Protein AF-A0A7K4MR81-F1 (afdb_monomer_lite)

InterPro domains:
  IPR007346 Endonuclease I [PF04231] (39-240)
  IPR007346 Endonuclease I [PTHR33607] (32-242)
  IPR044925 His-Me finger superfamily [SSF54060] (29-242)

Structure (mmCIF, N/CA/C/O backbone):
data_AF-A0A7K4MR81-F1
#
_entry.id   AF-A0A7K4MR81-F1
#
loop_
_atom_site.group_PDB
_atom_site.id
_atom_site.type_symbol
_atom_site.label_atom_id
_atom_site.label_alt_id
_atom_site.label_comp_id
_atom_site.label_asym_id
_atom_site.label_entity_id
_atom_site.label_seq_id
_atom_site.pdbx_PDB_ins_code
_atom_site.Cartn_x
_atom_site.Cartn_y
_atom_site.Cartn_z
_atom_site.occupancy
_atom_site.B_iso_or_equiv
_atom_site.auth_seq_id
_atom_site.auth_comp_id
_atom_site.auth_asym_id
_atom_site.auth_atom_id
_atom_site.pdbx_PDB_model_num
ATOM 1 N N . MET A 1 1 ? -54.886 -40.109 -36.101 1.00 43.38 1 MET A N 1
ATOM 2 C CA . MET A 1 1 ? -53.872 -40.197 -35.032 1.00 43.38 1 MET A CA 1
ATOM 3 C C . MET A 1 1 ? -53.069 -38.918 -35.117 1.00 43.38 1 MET A C 1
ATOM 5 O O . MET A 1 1 ? -52.116 -38.885 -35.876 1.00 43.38 1 MET A O 1
ATOM 9 N N . ASP A 1 2 ? -53.498 -37.874 -34.416 1.00 40.62 2 ASP A N 1
ATOM 10 C CA . ASP A 1 2 ? -52.729 -36.633 -34.309 1.00 40.62 2 ASP A CA 1
ATOM 11 C C . ASP A 1 2 ? -52.313 -36.478 -32.851 1.00 40.62 2 ASP A C 1
ATOM 13 O O . ASP A 1 2 ? -53.154 -36.398 -31.955 1.00 40.62 2 ASP A O 1
ATOM 17 N N . ALA A 1 3 ? -51.006 -36.541 -32.613 1.00 44.16 3 ALA A N 1
ATOM 18 C CA . ALA A 1 3 ? -50.416 -36.371 -31.297 1.00 44.16 3 ALA A CA 1
ATOM 19 C C . ALA A 1 3 ? -50.233 -34.872 -31.024 1.00 44.16 3 ALA A C 1
ATOM 21 O O . ALA A 1 3 ? -49.461 -34.190 -31.697 1.00 44.16 3 ALA A O 1
ATOM 22 N N . MET A 1 4 ? -50.958 -34.360 -30.031 1.00 43.31 4 MET A N 1
ATOM 23 C CA . MET A 1 4 ? -50.852 -32.981 -29.566 1.00 43.31 4 MET A CA 1
ATOM 24 C C . MET A 1 4 ? -49.617 -32.848 -28.660 1.00 43.31 4 MET A C 1
ATOM 26 O O . MET A 1 4 ? -49.590 -33.392 -27.558 1.00 43.31 4 MET A O 1
ATOM 30 N N . TYR A 1 5 ? -48.581 -32.144 -29.121 1.00 46.97 5 TYR A N 1
ATOM 31 C CA . TYR A 1 5 ? -47.389 -31.849 -28.321 1.00 46.97 5 TYR A CA 1
ATOM 32 C C . TYR A 1 5 ? -47.620 -30.606 -27.453 1.00 46.97 5 TYR A C 1
ATOM 34 O O . TYR A 1 5 ? -47.744 -29.494 -27.964 1.00 46.97 5 TYR A O 1
ATOM 42 N N . ILE A 1 6 ? -47.636 -30.791 -26.133 1.00 52.62 6 ILE A N 1
ATOM 43 C CA . ILE A 1 6 ? -47.628 -29.702 -25.150 1.00 52.62 6 ILE A CA 1
ATOM 44 C C . ILE A 1 6 ? -46.173 -29.272 -24.933 1.00 52.62 6 ILE A C 1
ATOM 46 O O . ILE A 1 6 ? -45.337 -30.072 -24.517 1.00 52.62 6 ILE A O 1
ATOM 50 N N . ARG A 1 7 ? -45.860 -28.006 -25.231 1.00 47.25 7 ARG A N 1
ATOM 51 C CA . ARG A 1 7 ? -44.563 -27.390 -24.921 1.00 47.25 7 ARG A CA 1
ATOM 52 C C . ARG A 1 7 ? -44.653 -26.696 -23.565 1.00 47.25 7 ARG A C 1
ATOM 54 O O . ARG A 1 7 ? -45.408 -25.739 -23.420 1.00 47.25 7 ARG A O 1
ATOM 61 N N . TYR A 1 8 ? -43.873 -27.159 -22.594 1.00 45.41 8 TYR A N 1
ATOM 62 C CA . TYR A 1 8 ? -43.676 -26.457 -21.329 1.00 45.41 8 TYR A CA 1
ATOM 63 C C . TYR A 1 8 ? -42.577 -25.407 -21.509 1.00 45.41 8 TYR A C 1
ATOM 65 O O . TYR A 1 8 ? -41.448 -25.742 -21.862 1.00 45.41 8 TYR A O 1
ATOM 73 N N . ILE A 1 9 ? -42.914 -24.138 -21.284 1.00 52.50 9 ILE A N 1
ATOM 74 C CA . ILE A 1 9 ? -41.937 -23.054 -21.166 1.00 52.50 9 ILE A CA 1
ATOM 75 C C . ILE A 1 9 ? -41.548 -22.985 -19.690 1.00 52.50 9 ILE A C 1
ATOM 77 O O . ILE A 1 9 ? -42.371 -22.637 -18.847 1.00 52.50 9 ILE A O 1
ATOM 81 N N . ILE A 1 10 ? -40.307 -23.357 -19.379 1.00 56.16 10 ILE A N 1
ATOM 82 C CA . ILE A 1 10 ? -39.724 -23.164 -18.050 1.00 56.16 10 ILE A CA 1
ATOM 83 C C . ILE A 1 10 ? -39.146 -21.749 -18.023 1.00 56.16 10 ILE A C 1
ATOM 85 O O . ILE A 1 10 ? -38.156 -21.469 -18.695 1.00 56.16 10 ILE A O 1
ATOM 89 N N . VAL A 1 11 ? -39.788 -20.852 -17.276 1.00 47.38 11 VAL A N 1
ATOM 90 C CA . VAL A 1 11 ? -39.264 -19.511 -17.001 1.00 47.38 11 VAL A CA 1
ATOM 91 C C . VAL A 1 11 ? -38.398 -19.604 -15.749 1.00 47.38 11 VAL A C 1
ATOM 93 O O . VAL A 1 11 ? -38.914 -19.805 -14.652 1.00 47.38 11 VAL A O 1
ATOM 96 N N . PHE A 1 12 ? -37.081 -19.472 -15.907 1.00 46.47 12 PHE A N 1
ATOM 97 C CA . PHE A 1 12 ? -36.177 -19.257 -14.781 1.00 46.47 12 PHE A CA 1
ATOM 98 C C . PHE A 1 12 ? -36.311 -17.800 -14.326 1.00 46.47 12 PHE A C 1
ATOM 100 O O . PHE A 1 12 ? -35.822 -16.888 -14.986 1.00 46.47 12 PHE A O 1
ATOM 107 N N . LEU A 1 13 ? -36.998 -17.581 -13.205 1.00 46.66 13 LEU A N 1
ATOM 108 C CA . LEU A 1 13 ? -36.919 -16.327 -12.462 1.00 46.66 13 LEU A CA 1
ATOM 109 C C . LEU A 1 13 ? -35.595 -16.325 -11.695 1.00 46.66 13 LEU A C 1
ATOM 111 O O . LEU A 1 13 ? -35.487 -16.907 -10.619 1.00 46.66 13 LEU A O 1
ATOM 115 N N . THR A 1 14 ? -34.572 -15.690 -12.259 1.00 53.56 14 THR A N 1
ATOM 116 C CA . THR A 1 14 ? -33.369 -15.332 -11.508 1.00 53.56 14 THR A CA 1
ATOM 117 C C . THR A 1 14 ? -33.704 -14.114 -10.656 1.00 53.56 14 THR A C 1
ATOM 119 O O . THR A 1 14 ? -33.721 -12.988 -11.150 1.00 53.56 14 THR A O 1
ATOM 122 N N . SER A 1 15 ? -34.016 -14.325 -9.377 1.00 47.69 15 SER A N 1
ATOM 123 C CA . SER A 1 15 ? -33.993 -13.240 -8.400 1.00 47.69 15 SER A CA 1
ATOM 124 C C . SER A 1 15 ? -32.533 -12.854 -8.177 1.00 47.69 15 SER A C 1
ATOM 126 O O . SER A 1 15 ? -31.816 -13.524 -7.434 1.00 47.69 15 SER A O 1
ATOM 128 N N . SER A 1 16 ? -32.072 -11.800 -8.841 1.00 48.94 16 SER A N 1
ATOM 129 C CA . SER A 1 16 ? -30.863 -11.099 -8.429 1.00 48.94 16 SER A CA 1
ATOM 130 C C . SER A 1 16 ? -31.160 -10.451 -7.077 1.00 48.94 16 SER A C 1
ATOM 132 O O . SER A 1 16 ? -31.807 -9.405 -7.010 1.00 48.94 16 SER A O 1
ATOM 134 N N . LEU A 1 17 ? -30.758 -11.112 -5.990 1.00 45.25 17 LEU A N 1
ATOM 135 C CA . LEU A 1 17 ? -30.604 -10.448 -4.704 1.00 45.25 17 LEU A CA 1
ATOM 136 C C . LEU A 1 17 ? -29.505 -9.402 -4.904 1.00 45.25 17 LEU A C 1
ATOM 138 O O . LEU A 1 17 ? -28.331 -9.746 -4.993 1.00 45.25 17 LEU A O 1
ATOM 142 N N . LEU A 1 18 ? -29.903 -8.137 -5.032 1.00 44.56 18 LEU A N 1
ATOM 143 C CA . LEU A 1 18 ? -29.017 -7.015 -4.760 1.00 44.56 18 LEU A CA 1
ATOM 144 C C . LEU A 1 18 ? -28.672 -7.125 -3.274 1.00 44.56 18 LEU A C 1
ATOM 146 O O . LEU A 1 18 ? -29.450 -6.698 -2.421 1.00 44.56 18 LEU A O 1
ATOM 150 N N . LEU A 1 19 ? -27.561 -7.787 -2.956 1.00 47.78 19 LEU A N 1
ATOM 151 C CA . LEU A 1 19 ? -26.917 -7.605 -1.665 1.00 47.78 19 LEU A CA 1
ATOM 152 C C . LEU A 1 19 ? -26.468 -6.144 -1.657 1.00 47.78 19 LEU A C 1
ATOM 154 O O . LEU A 1 19 ? -25.481 -5.797 -2.297 1.00 47.78 19 LEU A O 1
ATOM 158 N N . GLY A 1 20 ? -27.265 -5.271 -1.040 1.00 53.16 20 GLY A N 1
ATOM 159 C CA . GLY A 1 20 ? -26.810 -3.919 -0.748 1.00 53.16 20 GLY A CA 1
ATOM 160 C C . GLY A 1 20 ? -25.551 -4.036 0.100 1.00 53.16 20 GLY A C 1
ATOM 161 O O . GLY A 1 20 ? -25.566 -4.753 1.102 1.00 53.16 20 GLY A O 1
ATOM 162 N N . ARG A 1 21 ? -24.465 -3.399 -0.343 1.00 64.19 21 ARG A N 1
ATOM 163 C CA . ARG A 1 21 ? -23.230 -3.255 0.431 1.00 64.19 21 ARG A CA 1
ATOM 164 C C . ARG A 1 21 ? -23.621 -2.645 1.786 1.00 64.19 21 ARG A C 1
ATOM 166 O O . ARG A 1 21 ? -24.384 -1.680 1.820 1.00 64.19 21 ARG A O 1
ATOM 173 N N . GLU A 1 22 ? -23.237 -3.285 2.887 1.00 76.94 22 GLU A N 1
ATOM 174 C CA . GLU A 1 22 ? -23.615 -2.830 4.228 1.00 76.94 22 GLU A CA 1
ATOM 175 C C . GLU A 1 22 ? -22.899 -1.511 4.526 1.00 76.94 22 GLU A C 1
ATOM 177 O O . GLU A 1 22 ? -21.675 -1.458 4.457 1.00 76.94 22 GLU A O 1
ATOM 182 N N . THR A 1 23 ? -23.656 -0.458 4.846 1.00 92.06 23 THR A N 1
ATOM 183 C CA . THR A 1 23 ? -23.074 0.812 5.292 1.00 92.06 23 THR A CA 1
ATOM 184 C C . THR A 1 23 ? -22.527 0.644 6.706 1.00 92.06 23 THR A C 1
ATOM 186 O O . THR A 1 23 ? -23.284 0.431 7.661 1.00 92.06 23 THR A O 1
ATOM 189 N N . ILE A 1 24 ? -21.212 0.743 6.848 1.00 96.44 24 ILE A N 1
ATOM 190 C CA . ILE A 1 24 ? -20.497 0.598 8.110 1.00 96.44 24 ILE A CA 1
ATOM 191 C C . ILE A 1 24 ? -20.745 1.842 8.963 1.00 96.44 24 ILE A C 1
ATOM 193 O O . ILE A 1 24 ? -20.553 2.971 8.526 1.00 96.44 24 ILE A O 1
ATOM 197 N N . GLY A 1 25 ? -21.172 1.641 10.214 1.00 96.00 25 GLY A N 1
ATOM 198 C CA . GLY A 1 25 ? -21.421 2.758 11.130 1.00 96.00 25 GLY A CA 1
ATOM 199 C C . GLY A 1 25 ? -22.596 3.649 10.709 1.00 96.00 25 GLY A C 1
ATOM 200 O O . GLY A 1 25 ? -22.586 4.840 11.003 1.00 96.00 25 GLY A O 1
ATOM 201 N N . ALA A 1 26 ? -23.607 3.096 10.026 1.00 95.06 26 ALA A N 1
ATOM 202 C CA . ALA A 1 26 ? -24.756 3.849 9.524 1.00 95.06 26 ALA A CA 1
ATOM 203 C C . ALA A 1 26 ? -25.362 4.808 10.572 1.00 95.06 26 ALA A C 1
ATOM 205 O O . ALA A 1 26 ? -25.831 4.389 11.633 1.00 95.06 26 ALA A O 1
ATOM 206 N N . GLY A 1 27 ? -25.394 6.101 10.239 1.00 94.81 27 GLY A N 1
ATOM 207 C CA . GLY A 1 27 ? -25.920 7.164 11.100 1.00 94.81 27 GLY A CA 1
ATOM 208 C C . GLY A 1 27 ? -24.910 7.779 12.075 1.00 94.81 27 GLY A C 1
ATOM 209 O O . GLY A 1 27 ? -25.286 8.723 12.768 1.00 94.81 27 GLY A O 1
ATOM 210 N N . LEU A 1 28 ? -23.669 7.287 12.115 1.00 97.25 28 LEU A N 1
ATOM 211 C CA . LEU A 1 28 ? -22.548 7.917 12.813 1.00 97.25 28 LEU A CA 1
ATOM 212 C C . LEU A 1 28 ? -21.811 8.872 11.872 1.00 97.25 28 LEU A C 1
ATOM 214 O O . LEU A 1 28 ? -21.736 8.633 10.668 1.00 97.25 28 LEU A O 1
ATOM 218 N N . TYR A 1 29 ? -21.236 9.933 12.433 1.00 95.12 29 TYR A N 1
ATOM 219 C CA . TYR A 1 29 ? -20.480 10.940 11.688 1.00 95.12 29 TYR A CA 1
ATOM 220 C C . TYR A 1 29 ? -19.281 11.418 12.508 1.00 95.12 29 TYR A C 1
ATOM 222 O O . TYR A 1 29 ? -19.269 11.267 13.731 1.00 95.12 29 TYR A O 1
ATOM 230 N N . GLU A 1 30 ? -18.293 12.008 11.830 1.00 94.25 30 GLU A N 1
ATOM 231 C CA . GLU A 1 30 ? -17.137 12.670 12.454 1.00 94.25 30 GLU A CA 1
ATOM 232 C C . GLU A 1 30 ? -16.485 11.792 13.547 1.00 94.25 30 GLU A C 1
ATOM 234 O O . GLU A 1 30 ? -16.180 10.619 13.307 1.00 94.25 30 GLU A O 1
ATOM 239 N N . ASP A 1 31 ? -16.300 12.327 14.755 1.00 96.19 31 ASP A N 1
ATOM 240 C CA . ASP A 1 31 ? -15.641 11.648 15.873 1.00 96.19 31 ASP A CA 1
ATOM 241 C C . ASP A 1 31 ? -16.352 10.357 16.307 1.00 96.19 31 ASP A C 1
ATOM 243 O O . ASP A 1 31 ? -15.695 9.404 16.740 1.00 96.19 31 ASP A O 1
ATOM 247 N N . GLU A 1 32 ? -17.684 10.291 16.186 1.00 97.94 32 GLU A N 1
ATOM 248 C CA . GLU A 1 32 ? -18.452 9.091 16.534 1.00 97.94 32 GLU A CA 1
ATOM 249 C C . GLU A 1 32 ? -18.155 7.954 15.553 1.00 97.94 32 GLU A C 1
ATOM 251 O O . GLU A 1 32 ? -17.928 6.814 15.969 1.00 97.94 32 GLU A O 1
ATOM 256 N N . LEU A 1 33 ? -18.093 8.273 14.256 1.00 98.12 33 LEU A N 1
ATOM 257 C CA . LEU A 1 33 ? -17.742 7.307 13.219 1.00 98.12 33 LEU A CA 1
ATOM 258 C C . LEU A 1 33 ? -16.282 6.865 13.362 1.00 98.12 33 LEU A C 1
ATOM 260 O O . LEU A 1 33 ? -16.011 5.667 13.373 1.00 98.12 33 LEU A O 1
ATOM 264 N N . ILE A 1 34 ? -15.344 7.797 13.554 1.00 97.94 34 ILE A N 1
ATOM 265 C CA . ILE A 1 34 ? -13.919 7.474 13.739 1.00 97.94 34 ILE A CA 1
ATOM 266 C C . ILE A 1 34 ? -13.721 6.567 14.960 1.00 97.94 34 ILE A C 1
ATOM 268 O O . ILE A 1 34 ? -12.998 5.569 14.887 1.00 97.94 34 ILE A O 1
ATOM 272 N N . SER A 1 35 ? -14.387 6.872 16.076 1.00 98.25 35 SER A N 1
ATOM 273 C CA . SER A 1 35 ? -14.325 6.052 17.292 1.00 98.25 35 SER A CA 1
ATOM 274 C C . SER A 1 35 ? -14.859 4.643 17.042 1.00 98.25 35 SER A C 1
ATOM 276 O O . SER A 1 35 ? -14.198 3.662 17.394 1.00 98.25 35 SER A O 1
ATOM 278 N N . TYR A 1 36 ? -16.006 4.532 16.365 1.00 98.50 36 TYR A N 1
ATOM 279 C CA . TYR A 1 36 ? -16.585 3.250 15.974 1.00 98.50 36 TYR A CA 1
ATOM 280 C C . TYR A 1 36 ? -15.646 2.448 15.063 1.00 98.50 36 TYR A C 1
ATOM 282 O O . TYR A 1 36 ? -15.429 1.254 15.295 1.00 98.50 36 TYR A O 1
ATOM 290 N N . LEU A 1 37 ? -15.043 3.091 14.058 1.00 98.62 37 LEU A N 1
ATOM 291 C CA . LEU A 1 37 ? -14.111 2.440 13.141 1.00 98.62 37 LEU A CA 1
ATOM 292 C C . LEU A 1 37 ? -12.877 1.915 13.883 1.00 98.62 37 LEU A C 1
ATOM 294 O O . LEU A 1 37 ? -12.485 0.767 13.686 1.00 98.62 37 LEU A O 1
ATOM 298 N N . ARG A 1 38 ? -12.300 2.697 14.799 1.00 98.50 38 ARG A N 1
ATOM 299 C CA . ARG A 1 38 ? -11.157 2.257 15.615 1.00 98.50 38 ARG A CA 1
ATOM 300 C C . ARG A 1 38 ? -11.509 1.075 16.505 1.00 98.50 38 ARG A C 1
ATOM 302 O O . ARG A 1 38 ? -10.768 0.095 16.538 1.00 98.50 38 ARG A O 1
ATOM 309 N N . GLU A 1 39 ? -12.632 1.138 17.210 1.00 98.06 39 GLU A N 1
ATOM 310 C CA . GLU A 1 39 ? -13.047 0.067 18.118 1.00 98.06 39 GLU A CA 1
ATOM 311 C C . GLU A 1 39 ? -13.228 -1.265 17.371 1.00 98.06 39 GLU A C 1
ATOM 313 O O . GLU A 1 39 ? -12.739 -2.313 17.813 1.00 98.06 39 GLU A O 1
ATOM 318 N N . ASN A 1 40 ? -13.834 -1.220 16.182 1.00 98.12 40 ASN A N 1
ATOM 319 C CA . ASN A 1 40 ? -14.216 -2.418 15.438 1.00 98.12 40 ASN A CA 1
ATOM 320 C C . ASN A 1 40 ? -13.135 -2.909 14.461 1.00 98.12 40 ASN A C 1
ATOM 322 O O . ASN A 1 40 ? -12.933 -4.116 14.360 1.00 98.12 40 ASN A O 1
ATOM 326 N N . TYR A 1 41 ? -12.357 -2.019 13.839 1.00 98.44 41 TYR A N 1
ATOM 327 C CA . TYR A 1 41 ? -11.462 -2.359 12.721 1.00 98.44 41 TYR A CA 1
ATOM 328 C C . TYR A 1 41 ? -9.963 -2.140 12.988 1.00 98.44 41 TYR A C 1
ATOM 330 O O . TYR A 1 41 ? -9.137 -2.689 12.267 1.00 98.44 41 TYR A O 1
ATOM 338 N N . LYS A 1 42 ? -9.561 -1.457 14.070 1.00 98.38 42 LYS A N 1
ATOM 339 C CA . LYS A 1 42 ? -8.137 -1.373 14.452 1.00 98.38 42 LYS A CA 1
ATOM 340 C C . LYS A 1 42 ? -7.678 -2.637 15.172 1.00 98.38 42 LYS A C 1
ATOM 342 O O . LYS A 1 42 ? -8.204 -2.962 16.242 1.00 98.38 42 LYS A O 1
ATOM 347 N N . THR A 1 43 ? -6.670 -3.330 14.651 1.00 97.25 43 THR A N 1
ATOM 348 C CA . THR A 1 43 ? -6.044 -4.440 15.388 1.00 97.25 43 THR A CA 1
ATOM 349 C C . THR A 1 43 ? -5.231 -3.940 16.583 1.00 97.25 43 THR A C 1
ATOM 351 O O . THR A 1 43 ? -4.553 -2.914 16.514 1.00 97.25 43 THR A O 1
ATOM 354 N N . SER A 1 44 ? -5.275 -4.680 17.693 1.00 96.31 44 SER A N 1
ATOM 355 C CA . SER A 1 44 ? -4.412 -4.436 18.859 1.00 96.31 44 SER A CA 1
ATOM 356 C C . SER A 1 44 ? -3.147 -5.298 18.864 1.00 96.31 44 SER A C 1
ATOM 358 O O . SER A 1 44 ? -2.272 -5.089 19.703 1.00 96.31 44 SER A O 1
ATOM 360 N N . ALA A 1 45 ? -3.034 -6.258 17.942 1.00 94.94 45 ALA A N 1
ATOM 361 C CA . ALA A 1 45 ? -1.900 -7.169 17.854 1.00 94.94 45 ALA A CA 1
ATOM 362 C C . ALA A 1 45 ? -1.584 -7.560 16.404 1.00 94.94 45 ALA A C 1
ATOM 364 O O . ALA A 1 45 ? -2.474 -7.737 15.572 1.00 94.94 45 ALA A O 1
ATOM 365 N N . THR A 1 46 ? -0.299 -7.743 16.129 1.00 97.31 46 THR A N 1
ATOM 366 C CA . THR A 1 46 ? 0.256 -8.183 14.843 1.00 97.31 46 THR A CA 1
ATOM 367 C C . THR A 1 46 ? 1.214 -9.348 15.080 1.00 97.31 46 THR A C 1
ATOM 369 O O . THR A 1 46 ? 1.534 -9.704 16.216 1.00 97.31 46 THR A O 1
ATOM 372 N N . LEU A 1 47 ? 1.707 -9.950 13.998 1.00 98.00 47 LEU A N 1
ATOM 373 C CA . LEU A 1 47 ? 2.658 -11.065 14.057 1.00 98.00 47 LEU A CA 1
ATOM 374 C C . LEU A 1 47 ? 4.102 -10.628 14.390 1.00 98.00 47 LEU A C 1
ATOM 376 O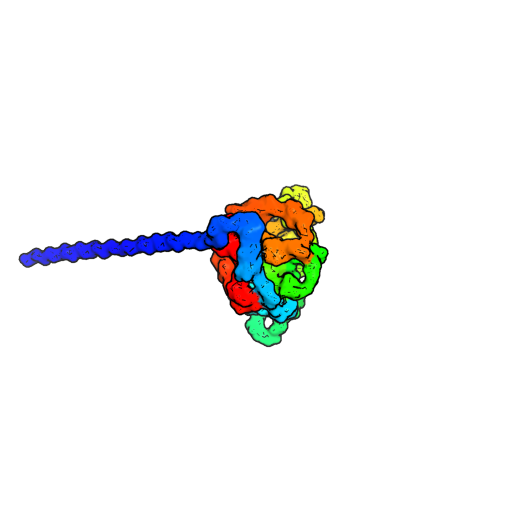 O . LEU A 1 47 ? 4.988 -11.477 14.526 1.00 98.00 47 LEU A O 1
ATOM 380 N N . GLY A 1 48 ? 4.341 -9.317 14.509 1.00 98.19 48 GLY A N 1
ATOM 381 C CA . GLY A 1 48 ? 5.670 -8.712 14.502 1.00 98.19 48 GLY A CA 1
ATOM 382 C C . GLY A 1 48 ? 6.270 -8.646 13.094 1.00 98.19 48 GLY A C 1
ATOM 383 O O . GLY A 1 48 ? 5.979 -9.478 12.235 1.00 98.19 48 GLY A O 1
ATOM 384 N N . TYR A 1 49 ? 7.136 -7.660 12.859 1.00 97.81 49 TYR A N 1
ATOM 385 C CA . TYR A 1 49 ? 7.495 -7.226 11.500 1.00 97.81 49 TYR A CA 1
ATOM 386 C C . TYR A 1 49 ? 8.073 -8.308 10.578 1.00 97.81 49 TYR A C 1
ATOM 388 O O . TYR A 1 49 ? 7.756 -8.346 9.391 1.00 97.81 49 TYR A O 1
ATOM 396 N N . THR A 1 50 ? 8.913 -9.208 11.094 1.00 97.94 50 THR A N 1
ATOM 397 C CA . THR A 1 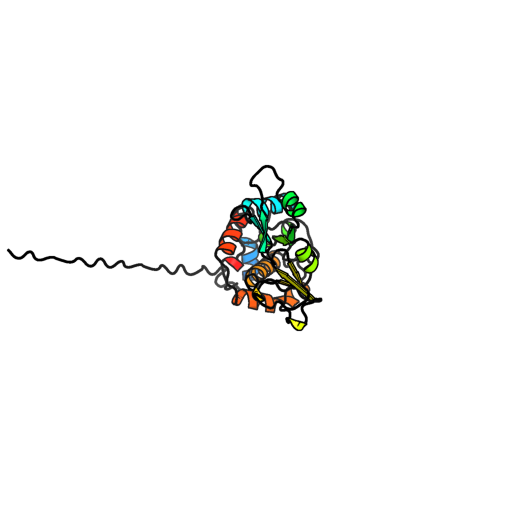50 ? 9.464 -10.308 10.284 1.00 97.94 50 THR A CA 1
ATOM 398 C C . THR A 1 50 ? 8.361 -11.273 9.854 1.00 97.94 50 THR A C 1
ATOM 400 O O . THR A 1 50 ? 8.138 -11.449 8.660 1.00 97.94 50 THR A O 1
ATOM 403 N N . ASN A 1 51 ? 7.601 -11.810 10.813 1.00 98.62 51 ASN A N 1
ATOM 404 C CA . ASN A 1 51 ? 6.551 -12.785 10.522 1.00 98.62 51 ASN A CA 1
ATOM 405 C C . ASN A 1 51 ? 5.400 -12.177 9.711 1.00 98.62 51 ASN A C 1
ATOM 407 O O . ASN A 1 51 ? 4.800 -12.880 8.903 1.00 98.62 51 ASN A O 1
ATOM 411 N N . ALA A 1 52 ? 5.079 -10.896 9.927 1.00 98.69 52 ALA A N 1
ATOM 412 C CA . ALA A 1 52 ? 4.065 -10.185 9.157 1.00 98.69 52 ALA A CA 1
ATOM 413 C C . ALA A 1 52 ? 4.450 -10.138 7.674 1.00 98.69 52 ALA A C 1
ATOM 415 O O . ALA A 1 52 ? 3.656 -10.544 6.835 1.00 98.69 52 ALA A O 1
ATOM 416 N N . ARG A 1 53 ? 5.694 -9.758 7.348 1.00 98.62 53 ARG A N 1
ATOM 417 C CA . ARG A 1 53 ? 6.179 -9.762 5.959 1.00 98.62 53 ARG A CA 1
ATOM 418 C C . ARG A 1 53 ? 6.200 -11.160 5.355 1.00 98.62 53 ARG A C 1
ATOM 420 O O . ARG A 1 53 ? 5.685 -11.338 4.259 1.00 98.62 53 ARG A O 1
ATOM 427 N N . ASP A 1 54 ? 6.737 -12.153 6.061 1.00 98.75 54 ASP A N 1
ATOM 428 C CA . ASP A 1 54 ? 6.794 -13.517 5.522 1.00 98.75 54 ASP A CA 1
ATOM 429 C C . ASP A 1 54 ? 5.394 -14.102 5.295 1.00 98.75 54 ASP A C 1
ATOM 431 O O . ASP A 1 54 ? 5.152 -14.769 4.289 1.00 98.75 54 ASP A O 1
ATOM 435 N N . THR A 1 55 ? 4.452 -13.813 6.197 1.00 98.81 55 THR A N 1
ATOM 436 C CA . THR A 1 55 ? 3.046 -14.214 6.058 1.00 98.81 55 THR A CA 1
ATOM 437 C C . THR A 1 55 ? 2.387 -13.492 4.892 1.00 98.81 55 THR A C 1
ATOM 439 O O . THR A 1 55 ? 1.774 -14.149 4.053 1.00 98.81 55 THR A O 1
ATOM 442 N N . MET A 1 56 ? 2.550 -12.171 4.806 1.00 98.81 56 MET A N 1
ATOM 443 C CA . MET A 1 56 ? 2.028 -11.356 3.715 1.00 98.81 56 MET A CA 1
ATOM 444 C C . MET A 1 56 ? 2.524 -11.880 2.368 1.00 98.81 56 MET A C 1
ATOM 446 O O . MET A 1 56 ? 1.717 -12.224 1.515 1.00 98.81 56 MET A O 1
ATOM 450 N N . TYR A 1 57 ? 3.834 -12.055 2.204 1.00 98.81 57 TYR A N 1
ATOM 451 C CA . TYR A 1 57 ? 4.406 -12.534 0.951 1.00 98.81 57 TYR A CA 1
ATOM 452 C C . TYR A 1 57 ? 3.975 -13.949 0.596 1.00 98.81 57 TYR A C 1
ATOM 454 O O . TYR A 1 57 ? 3.647 -14.197 -0.552 1.00 98.81 57 TYR A O 1
ATOM 462 N N . LEU A 1 58 ? 3.985 -14.888 1.544 1.00 98.75 58 LEU A N 1
ATOM 463 C CA . LEU A 1 58 ? 3.797 -16.306 1.228 1.00 98.75 58 LEU A CA 1
ATOM 464 C C . LEU A 1 58 ? 2.331 -16.753 1.222 1.00 98.75 58 LEU A C 1
ATOM 466 O O . LEU A 1 58 ? 1.985 -17.698 0.510 1.00 98.75 58 LEU A O 1
ATOM 470 N N . ARG A 1 59 ? 1.490 -16.164 2.077 1.00 98.56 59 ARG A N 1
ATOM 471 C CA . ARG A 1 59 ? 0.117 -16.635 2.336 1.00 98.56 59 ARG A CA 1
ATOM 472 C C . ARG A 1 59 ? -0.961 -15.727 1.766 1.00 98.56 59 ARG A C 1
ATOM 474 O O . ARG A 1 59 ? -2.074 -16.211 1.597 1.00 98.56 59 ARG A O 1
ATOM 481 N N . ILE A 1 60 ? -0.637 -14.463 1.505 1.00 98.69 60 ILE A N 1
ATOM 482 C CA . ILE A 1 60 ? -1.606 -13.444 1.093 1.00 98.69 60 ILE A CA 1
ATOM 483 C C . ILE A 1 60 ? -1.301 -13.015 -0.347 1.00 98.69 60 ILE A C 1
ATOM 485 O O . ILE A 1 60 ? -2.074 -13.302 -1.251 1.00 98.69 60 ILE A O 1
ATOM 489 N N . ASP A 1 61 ? -0.113 -12.460 -0.583 1.00 98.69 61 ASP A N 1
ATOM 490 C CA . ASP A 1 61 ? 0.259 -11.816 -1.848 1.00 98.69 61 ASP A CA 1
ATOM 491 C C . ASP A 1 61 ? 0.952 -12.771 -2.849 1.00 98.69 61 ASP A C 1
ATOM 493 O O . ASP A 1 61 ? 1.405 -12.342 -3.911 1.00 98.69 61 ASP A O 1
ATOM 497 N N . ARG A 1 62 ? 1.039 -14.075 -2.534 1.00 98.44 62 ARG A N 1
ATOM 498 C CA . ARG A 1 62 ? 1.540 -15.112 -3.454 1.00 98.44 62 ARG A CA 1
ATOM 499 C C . ARG A 1 62 ? 0.401 -15.679 -4.294 1.00 98.44 62 ARG A C 1
ATOM 501 O O . ARG A 1 62 ? -0.232 -16.665 -3.906 1.00 98.44 62 ARG A O 1
ATOM 508 N N . ILE A 1 63 ? 0.216 -15.122 -5.482 1.00 97.25 63 ILE A N 1
ATOM 509 C CA . ILE A 1 63 ? -0.804 -15.537 -6.447 1.00 97.25 63 ILE A CA 1
ATOM 510 C C . ILE A 1 63 ? -0.129 -16.305 -7.583 1.00 97.25 63 ILE A C 1
ATOM 512 O O . ILE A 1 63 ? 0.873 -15.858 -8.135 1.00 97.25 63 ILE A O 1
ATOM 516 N N . ASP A 1 64 ? -0.619 -17.511 -7.879 1.00 96.81 64 ASP A N 1
ATOM 517 C CA . ASP A 1 64 ? -0.058 -18.411 -8.903 1.00 96.81 64 ASP A CA 1
ATOM 518 C C . ASP A 1 64 ? 1.462 -18.646 -8.794 1.00 96.81 64 ASP A C 1
ATOM 520 O O . ASP A 1 64 ? 2.162 -18.893 -9.772 1.00 96.81 64 ASP A O 1
ATOM 524 N N . GLY A 1 65 ? 1.981 -18.614 -7.564 1.00 98.12 65 GLY A N 1
ATOM 525 C CA . GLY A 1 65 ? 3.398 -18.832 -7.282 1.00 98.12 65 GLY A CA 1
ATOM 526 C C . GLY A 1 65 ? 4.277 -17.589 -7.338 1.00 98.12 65 GLY A C 1
ATOM 527 O O . GLY A 1 65 ? 5.467 -17.703 -7.053 1.00 98.12 65 GLY A O 1
ATOM 528 N N . GLN A 1 66 ? 3.706 -16.423 -7.627 1.00 98.56 66 GLN A N 1
ATOM 529 C CA . GLN A 1 66 ? 4.430 -15.166 -7.766 1.00 98.56 66 GLN A CA 1
ATOM 530 C C . GLN A 1 66 ? 3.964 -14.134 -6.749 1.00 98.56 66 GLN A C 1
ATOM 532 O O . GLN A 1 66 ? 2.795 -14.105 -6.375 1.00 98.56 66 GLN A O 1
ATOM 537 N N . VAL A 1 67 ? 4.880 -13.261 -6.338 1.00 98.75 67 VAL A N 1
ATOM 538 C CA . VAL A 1 67 ? 4.564 -12.044 -5.583 1.00 98.75 67 VAL A CA 1
ATOM 539 C C . VAL A 1 67 ? 4.798 -10.850 -6.496 1.00 98.75 67 VAL A C 1
ATOM 541 O O . VAL A 1 67 ? 5.887 -10.715 -7.056 1.00 98.75 67 VAL A O 1
ATOM 544 N N . LYS A 1 68 ? 3.780 -9.999 -6.660 1.00 98.50 68 LYS A N 1
ATOM 545 C CA . LYS A 1 68 ? 3.833 -8.800 -7.509 1.00 98.50 68 LYS A CA 1
ATOM 546 C C . LYS A 1 68 ? 4.043 -7.541 -6.675 1.00 98.50 68 LYS A C 1
ATOM 548 O O . LYS A 1 68 ? 3.471 -7.392 -5.600 1.00 98.50 68 LYS A O 1
ATOM 553 N N . GLY A 1 69 ? 4.877 -6.636 -7.176 1.00 98.31 69 GLY A N 1
ATOM 554 C CA . GLY A 1 69 ? 5.129 -5.335 -6.571 1.00 98.31 69 GLY A CA 1
ATOM 555 C C . GLY A 1 69 ? 3.994 -4.351 -6.840 1.00 98.31 69 GLY A C 1
ATOM 556 O O . GLY A 1 69 ? 3.599 -4.181 -7.994 1.00 98.31 69 GLY A O 1
ATOM 557 N N . VAL A 1 70 ? 3.540 -3.659 -5.793 1.00 98.50 70 VAL A N 1
ATOM 558 C CA . VAL A 1 70 ? 2.365 -2.769 -5.819 1.00 98.50 70 VAL A CA 1
ATOM 559 C C . VAL A 1 70 ? 2.444 -1.668 -6.880 1.00 98.50 70 VAL A C 1
ATOM 561 O O . VAL A 1 70 ? 1.453 -1.396 -7.541 1.00 98.50 70 VAL A O 1
ATOM 564 N N . TYR A 1 71 ? 3.619 -1.073 -7.102 1.00 98.75 71 TYR A N 1
ATOM 565 C CA . TYR A 1 71 ? 3.760 0.075 -8.008 1.00 98.75 71 TYR A CA 1
ATOM 566 C C . TYR A 1 71 ? 4.135 -0.288 -9.451 1.00 98.75 71 TYR A C 1
ATOM 568 O O . TYR A 1 71 ? 4.115 0.573 -10.315 1.00 98.75 71 TYR A O 1
ATOM 576 N N . THR A 1 72 ? 4.532 -1.526 -9.764 1.00 98.19 72 THR A N 1
ATOM 577 C CA . THR A 1 72 ? 5.090 -1.812 -11.106 1.00 98.19 72 THR A CA 1
ATOM 578 C C . THR A 1 72 ? 4.643 -3.105 -11.750 1.00 98.19 72 THR A C 1
ATOM 580 O O . THR A 1 72 ? 5.028 -3.346 -12.891 1.00 98.19 72 THR A O 1
ATOM 583 N N . ASN A 1 73 ? 3.906 -3.976 -11.057 1.00 97.75 73 ASN A N 1
ATOM 584 C CA . ASN A 1 73 ? 3.684 -5.359 -11.496 1.00 97.75 73 ASN A CA 1
ATOM 585 C C . ASN A 1 73 ? 4.974 -6.177 -11.700 1.00 97.75 73 ASN A C 1
ATOM 587 O O . ASN A 1 73 ? 4.923 -7.276 -12.256 1.00 97.75 73 ASN A O 1
ATOM 591 N N . TYR A 1 74 ? 6.138 -5.697 -11.237 1.00 98.62 74 TYR A N 1
ATOM 592 C CA . TYR A 1 74 ? 7.332 -6.536 -11.164 1.00 98.62 74 TYR A CA 1
ATOM 593 C C . TYR A 1 74 ? 7.033 -7.753 -10.290 1.00 98.62 74 TYR A C 1
ATOM 595 O O . TYR A 1 74 ? 6.603 -7.594 -9.149 1.00 98.62 74 TYR A O 1
ATOM 603 N N . ALA A 1 75 ? 7.239 -8.947 -10.835 1.00 98.56 75 ALA A N 1
ATOM 604 C CA . ALA A 1 75 ? 6.874 -10.197 -10.191 1.00 98.56 75 ALA A CA 1
ATOM 605 C C . ALA A 1 75 ? 8.115 -11.042 -9.911 1.00 98.56 75 ALA A C 1
ATOM 607 O O . ALA A 1 75 ? 9.004 -11.149 -10.759 1.00 98.56 75 ALA A O 1
ATOM 608 N N . VAL A 1 76 ? 8.143 -11.677 -8.743 1.00 98.75 76 VAL A N 1
ATOM 609 C CA . VAL A 1 76 ? 9.172 -12.647 -8.359 1.00 98.75 76 VAL A CA 1
ATOM 610 C C . VAL A 1 76 ? 8.502 -13.977 -8.041 1.00 98.75 76 VAL A C 1
ATOM 612 O O . VAL A 1 76 ? 7.555 -14.031 -7.255 1.00 98.75 76 VAL A O 1
ATOM 615 N N . ASP A 1 77 ? 9.016 -15.057 -8.631 1.00 98.69 77 ASP A N 1
ATOM 616 C CA . ASP A 1 77 ? 8.620 -16.419 -8.273 1.00 98.69 77 ASP A CA 1
ATOM 617 C C . ASP A 1 77 ? 9.024 -16.705 -6.824 1.00 98.69 77 ASP A C 1
ATOM 619 O O . ASP A 1 77 ? 10.198 -16.590 -6.458 1.00 98.69 77 ASP A O 1
ATOM 623 N N . LEU A 1 78 ? 8.065 -17.130 -6.005 1.00 98.69 78 LEU A N 1
ATOM 624 C CA . LEU A 1 78 ? 8.281 -17.497 -4.612 1.00 98.69 78 LEU A CA 1
ATOM 625 C C . LEU A 1 78 ? 7.955 -18.988 -4.415 1.00 98.69 78 LEU A C 1
ATOM 627 O O . LEU A 1 78 ? 6.785 -19.386 -4.502 1.00 98.69 78 LEU A O 1
ATOM 631 N N . PRO A 1 79 ? 8.955 -19.844 -4.136 1.00 98.19 79 PRO A N 1
ATOM 632 C CA . PRO A 1 79 ? 8.714 -21.226 -3.733 1.00 98.19 79 PRO A CA 1
ATOM 633 C C . PRO A 1 79 ? 7.798 -21.310 -2.504 1.00 98.19 79 PRO A C 1
ATOM 635 O O . PRO A 1 79 ? 7.857 -20.473 -1.608 1.00 98.19 79 PRO A O 1
ATOM 638 N N . ASP A 1 80 ? 6.939 -22.329 -2.450 1.00 96.81 80 ASP A N 1
ATOM 639 C CA . ASP A 1 80 ? 6.004 -22.524 -1.332 1.00 96.81 80 ASP A CA 1
ATOM 640 C C . ASP A 1 80 ? 6.690 -22.983 -0.030 1.00 96.81 80 ASP A C 1
ATOM 642 O O . ASP A 1 80 ? 6.133 -22.847 1.065 1.00 96.81 80 ASP A O 1
ATOM 646 N N . THR A 1 81 ? 7.891 -23.547 -0.164 1.00 97.25 81 THR A N 1
ATOM 647 C CA . THR A 1 81 ? 8.692 -24.185 0.875 1.00 97.25 81 THR A CA 1
ATOM 648 C C . THR A 1 81 ? 10.184 -24.049 0.564 1.00 97.25 81 THR A C 1
ATOM 650 O O . THR A 1 81 ? 10.588 -23.799 -0.570 1.00 97.25 81 THR A O 1
ATOM 653 N N . GLY A 1 82 ? 11.026 -24.239 1.584 1.00 97.12 82 GLY A N 1
ATOM 654 C CA . GLY A 1 82 ? 12.482 -24.321 1.416 1.00 97.12 82 GLY A CA 1
ATOM 655 C C . GLY A 1 82 ? 13.216 -22.981 1.323 1.00 97.12 82 GLY A C 1
ATOM 656 O O . GLY A 1 82 ? 14.441 -22.992 1.248 1.00 97.12 82 GLY A O 1
ATOM 657 N N . VAL A 1 83 ? 12.500 -21.854 1.385 1.00 98.06 83 VAL A N 1
ATOM 658 C CA . VAL A 1 83 ? 13.074 -20.503 1.439 1.00 98.06 83 VAL A CA 1
ATOM 659 C C . VAL A 1 83 ? 12.425 -19.672 2.545 1.00 98.06 83 VAL A C 1
ATOM 661 O O . VAL A 1 83 ? 11.278 -19.917 2.923 1.00 98.06 83 VAL A O 1
ATOM 664 N N . ASP A 1 84 ? 13.163 -18.687 3.049 1.00 98.44 84 ASP A N 1
ATOM 665 C CA . ASP A 1 84 ? 12.614 -17.603 3.865 1.00 98.44 84 ASP A CA 1
ATOM 666 C C . ASP A 1 84 ? 12.008 -16.540 2.925 1.00 98.44 84 ASP A C 1
ATOM 668 O O . ASP A 1 84 ? 12.751 -16.009 2.093 1.00 98.44 84 ASP A O 1
ATOM 672 N N . PRO A 1 85 ? 10.690 -16.254 2.976 1.00 98.69 85 PRO A N 1
ATOM 673 C CA . PRO A 1 85 ? 10.036 -15.443 1.950 1.00 98.69 85 PRO A CA 1
ATOM 674 C C . PRO A 1 85 ? 10.613 -14.037 1.810 1.00 98.69 85 PRO A C 1
ATOM 676 O O . PRO A 1 85 ? 10.908 -13.605 0.695 1.00 98.69 85 PRO A O 1
ATOM 679 N N . SER A 1 86 ? 10.798 -13.319 2.921 1.00 98.25 86 SER A N 1
ATOM 680 C CA . SER A 1 86 ? 11.313 -11.953 2.870 1.00 98.25 86 SER A CA 1
ATOM 681 C C . SER A 1 86 ? 12.776 -11.889 2.435 1.00 98.25 86 SER A C 1
ATOM 683 O O . SER A 1 86 ? 13.130 -10.968 1.698 1.00 98.25 86 SER A O 1
ATOM 685 N N . THR A 1 87 ? 13.607 -12.867 2.808 1.00 98.62 87 THR A N 1
ATOM 686 C CA . THR A 1 87 ? 14.986 -12.975 2.303 1.00 98.62 87 THR A CA 1
ATOM 687 C C . THR A 1 87 ? 15.007 -13.279 0.805 1.00 98.62 87 THR A C 1
ATOM 689 O O . THR A 1 87 ? 15.697 -12.590 0.057 1.00 98.62 87 THR A O 1
ATOM 692 N N . HIS A 1 88 ? 14.209 -14.247 0.342 1.00 98.75 88 HIS A N 1
ATOM 693 C CA . HIS A 1 88 ? 14.144 -14.629 -1.074 1.00 98.75 88 HIS A CA 1
ATOM 694 C C . HIS A 1 88 ? 13.695 -13.466 -1.962 1.00 98.75 88 HIS A C 1
ATOM 696 O O . HIS A 1 88 ? 14.318 -13.197 -2.986 1.00 98.75 88 HIS A O 1
ATOM 702 N N . LEU A 1 89 ? 12.646 -12.737 -1.569 1.00 98.69 89 LEU A N 1
ATOM 703 C CA . LEU A 1 89 ? 12.198 -11.559 -2.318 1.00 98.69 89 LEU A CA 1
ATOM 704 C C . LEU A 1 89 ? 13.266 -10.457 -2.347 1.00 98.69 89 LEU A C 1
ATOM 706 O O . LEU A 1 89 ? 13.500 -9.874 -3.407 1.00 98.69 89 LEU A O 1
ATOM 710 N N . TYR A 1 90 ? 13.961 -10.223 -1.230 1.00 98.56 90 TYR A N 1
ATOM 711 C CA . TYR A 1 90 ? 15.052 -9.248 -1.156 1.00 98.56 90 TYR A CA 1
ATOM 712 C C . TYR A 1 90 ? 16.199 -9.572 -2.113 1.00 98.56 90 TYR A C 1
ATOM 714 O O . TYR A 1 90 ? 16.629 -8.707 -2.875 1.00 98.56 90 TYR A O 1
ATOM 722 N N . GLU A 1 91 ? 16.644 -10.828 -2.148 1.00 98.56 91 GLU A N 1
ATOM 723 C CA . GLU A 1 91 ? 17.686 -11.288 -3.075 1.00 98.56 91 GLU A CA 1
ATOM 724 C C . GLU A 1 91 ? 17.273 -11.172 -4.555 1.00 98.56 91 GLU A C 1
ATOM 726 O O . GLU A 1 91 ? 18.135 -11.145 -5.433 1.00 98.56 91 GLU A O 1
ATOM 731 N N . ASN A 1 92 ? 15.971 -11.048 -4.832 1.00 98.56 92 ASN A N 1
ATOM 732 C CA . ASN A 1 92 ? 15.395 -10.897 -6.170 1.00 98.56 92 ASN A CA 1
ATOM 733 C C . ASN A 1 92 ? 14.847 -9.478 -6.445 1.00 98.56 92 ASN A C 1
ATOM 735 O O . ASN A 1 92 ? 14.055 -9.280 -7.372 1.00 98.56 92 ASN A O 1
ATOM 739 N N . GLY A 1 93 ? 15.292 -8.475 -5.677 1.00 98.25 93 GLY A N 1
ATOM 740 C CA . GLY A 1 93 ? 15.025 -7.056 -5.944 1.00 98.25 93 GLY A CA 1
ATOM 741 C C . GLY A 1 93 ? 13.666 -6.552 -5.456 1.00 98.25 93 GLY A C 1
ATOM 742 O O . GLY A 1 93 ? 13.151 -5.567 -5.984 1.00 98.25 93 GLY A O 1
ATOM 743 N N . MET A 1 94 ? 13.057 -7.215 -4.470 1.00 98.56 94 MET A N 1
ATOM 744 C CA . MET A 1 94 ? 11.827 -6.756 -3.821 1.00 98.56 94 MET A CA 1
ATOM 745 C C . MET A 1 94 ? 12.015 -6.544 -2.321 1.00 98.56 94 MET A C 1
ATOM 747 O O . MET A 1 94 ? 12.652 -7.327 -1.628 1.00 98.56 94 MET A O 1
ATOM 751 N N . ASN A 1 95 ? 11.400 -5.507 -1.777 1.00 98.25 95 ASN A N 1
ATOM 752 C CA . ASN A 1 95 ? 11.332 -5.261 -0.344 1.00 98.25 95 ASN A CA 1
ATOM 753 C C . ASN A 1 95 ? 9.887 -4.947 0.081 1.00 98.25 95 ASN A C 1
ATOM 755 O O . ASN A 1 95 ? 8.946 -5.077 -0.702 1.00 98.25 95 ASN A O 1
ATOM 759 N N . CYS A 1 96 ? 9.715 -4.605 1.360 1.00 98.62 96 CYS A N 1
ATOM 760 C CA . CYS A 1 96 ? 8.412 -4.236 1.901 1.00 98.62 96 CYS A CA 1
ATOM 761 C C . CYS A 1 96 ? 8.228 -2.732 1.775 1.00 98.62 96 CYS A C 1
ATOM 763 O O . CYS A 1 96 ? 9.024 -1.969 2.321 1.00 98.62 96 CYS A O 1
ATOM 765 N N . GLU A 1 97 ? 7.172 -2.335 1.088 1.00 98.88 97 GLU A N 1
ATOM 766 C CA . GLU A 1 97 ? 6.643 -0.984 1.110 1.00 98.88 97 GLU A CA 1
ATOM 767 C C . GLU A 1 97 ? 5.800 -0.794 2.367 1.00 98.88 97 GLU A C 1
ATOM 769 O O . GLU A 1 97 ? 4.913 -1.600 2.661 1.00 98.88 97 GLU A O 1
ATOM 774 N N . HIS A 1 98 ? 6.068 0.296 3.077 1.00 98.69 98 HIS A N 1
ATOM 775 C CA . HIS A 1 98 ? 5.153 0.879 4.048 1.00 98.69 98 HIS A CA 1
ATOM 776 C C . HIS A 1 98 ? 4.380 1.985 3.331 1.00 98.69 98 HIS A C 1
ATOM 778 O O . HIS A 1 98 ? 4.913 3.080 3.148 1.00 98.69 98 HIS A O 1
ATOM 784 N N . VAL A 1 99 ? 3.142 1.705 2.909 1.00 98.81 99 VAL A N 1
ATOM 785 C CA . VAL A 1 99 ? 2.347 2.652 2.100 1.00 98.81 99 VAL A CA 1
ATOM 786 C C . VAL A 1 99 ? 2.185 3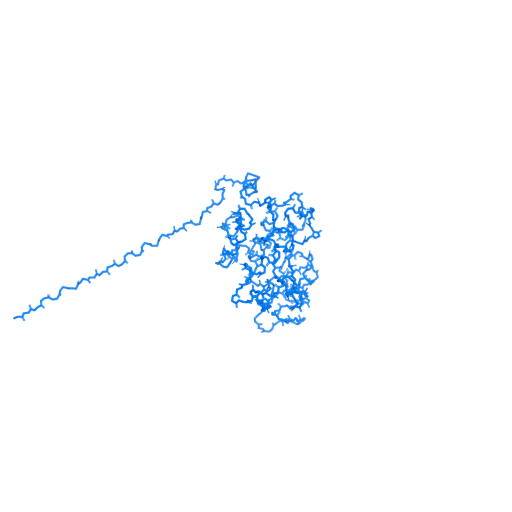.976 2.841 1.00 98.81 99 VAL A C 1
ATOM 788 O O . VAL A 1 99 ? 2.393 5.029 2.254 1.00 98.81 99 VAL A O 1
ATOM 791 N N . TRP A 1 100 ? 1.966 3.943 4.155 1.00 98.75 100 TRP A N 1
ATOM 792 C CA . TRP A 1 100 ? 2.278 5.089 5.005 1.00 98.75 100 TRP A CA 1
ATOM 793 C C . TRP A 1 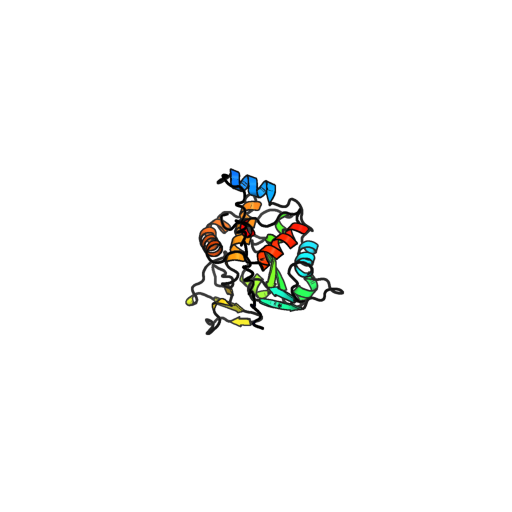100 ? 3.744 5.011 5.472 1.00 98.75 100 TRP A C 1
ATOM 795 O O . TRP A 1 100 ? 4.076 4.060 6.183 1.00 98.75 100 TRP A O 1
ATOM 805 N N . PRO A 1 101 ? 4.633 5.975 5.150 1.00 98.50 101 PRO A N 1
ATOM 806 C CA . PRO A 1 101 ? 6.062 5.873 5.452 1.00 98.50 101 PRO A CA 1
ATOM 807 C C . PRO A 1 101 ? 6.365 5.732 6.946 1.00 98.50 101 PRO A C 1
ATOM 809 O O . PRO A 1 101 ? 5.890 6.515 7.767 1.00 98.50 101 PRO A O 1
ATOM 812 N N . GLN A 1 102 ? 7.259 4.803 7.301 1.00 97.31 102 GLN A N 1
ATOM 813 C CA . GLN A 1 102 ? 7.636 4.576 8.701 1.00 97.31 102 GLN A CA 1
ATOM 814 C C . GLN A 1 102 ? 8.226 5.816 9.398 1.00 97.31 102 GLN A C 1
ATOM 816 O O . GLN A 1 102 ? 8.123 5.952 10.613 1.00 97.31 102 GLN A O 1
ATOM 821 N N . SER A 1 103 ? 8.856 6.723 8.651 1.00 97.69 103 SER A N 1
ATOM 822 C CA . SER A 1 103 ? 9.426 7.958 9.199 1.00 97.69 103 SER A CA 1
ATOM 823 C C . SER A 1 103 ? 8.386 9.018 9.577 1.00 97.69 103 SER A C 1
ATOM 825 O O . SER A 1 103 ? 8.773 10.027 10.155 1.00 97.69 103 SER A O 1
ATOM 827 N N . LEU A 1 104 ? 7.114 8.821 9.216 1.00 98.25 104 LEU A N 1
ATOM 828 C CA . LEU A 1 104 ? 6.021 9.788 9.374 1.00 98.25 104 LEU A CA 1
ATOM 829 C C . LEU A 1 104 ? 4.949 9.289 10.353 1.00 98.25 104 LEU A C 1
ATOM 831 O O . LEU A 1 104 ? 3.769 9.611 10.226 1.00 98.25 104 LEU A O 1
ATOM 835 N N . TYR A 1 105 ? 5.345 8.441 11.300 1.00 98.06 105 TYR A N 1
ATOM 836 C CA . TYR A 1 105 ? 4.538 8.126 12.470 1.00 98.06 105 TYR A CA 1
ATOM 837 C C . TYR A 1 105 ? 5.421 7.796 13.676 1.00 98.06 105 TYR A C 1
ATOM 839 O O . TYR A 1 105 ? 6.590 7.423 13.543 1.00 98.06 105 TYR A O 1
ATOM 847 N N . GLU A 1 106 ? 4.837 7.865 14.867 1.00 96.50 106 GLU A N 1
ATOM 848 C CA . GLU A 1 106 ? 5.464 7.437 16.114 1.00 96.50 106 GLU A CA 1
ATOM 849 C C . GLU A 1 106 ? 5.033 6.020 16.534 1.00 96.50 106 GLU A C 1
ATOM 851 O O . GLU A 1 106 ? 3.933 5.550 16.249 1.00 96.50 106 GLU A O 1
ATOM 856 N N . GLY A 1 107 ? 5.907 5.313 17.254 1.00 92.62 107 GLY A N 1
ATOM 857 C CA . GLY A 1 107 ? 5.609 3.989 17.809 1.00 92.62 107 GLY A CA 1
ATOM 858 C C . GLY A 1 107 ? 6.228 2.809 17.052 1.00 92.62 107 GLY A C 1
ATOM 859 O O . GLY A 1 107 ? 7.079 2.954 16.175 1.00 92.62 107 GLY A O 1
ATOM 860 N N . GLY A 1 108 ? 5.860 1.598 17.480 1.00 94.12 108 GLY A N 1
ATOM 861 C CA . GLY A 1 108 ? 6.463 0.341 17.024 1.00 94.12 108 GLY A CA 1
ATOM 862 C C . GLY A 1 108 ? 5.413 -0.672 16.591 1.00 94.12 108 GLY A C 1
ATOM 863 O O . GLY A 1 108 ? 5.060 -0.737 15.424 1.00 94.12 108 GLY A O 1
ATOM 864 N N . GLU A 1 109 ? 4.905 -1.467 17.526 1.00 96.19 109 GLU A N 1
ATOM 865 C CA . GLU A 1 109 ? 3.814 -2.416 17.269 1.00 96.19 109 GLU A CA 1
ATOM 866 C C . GLU A 1 109 ? 2.510 -1.894 17.890 1.00 96.19 109 GLU A C 1
ATOM 868 O O . GLU A 1 109 ? 2.568 -1.265 18.950 1.00 96.19 109 GLU A O 1
ATOM 873 N N . PRO A 1 110 ? 1.336 -2.146 17.282 1.00 96.50 110 PRO A N 1
ATOM 874 C CA . PRO A 1 110 ? 1.106 -2.942 16.067 1.00 96.50 110 PRO A CA 1
ATOM 875 C C . PRO A 1 110 ? 1.347 -2.188 14.744 1.00 96.50 110 PRO A C 1
ATOM 877 O O . PRO A 1 110 ? 1.451 -2.818 13.700 1.00 96.50 110 PRO A O 1
ATOM 880 N N . ILE A 1 111 ? 1.454 -0.856 14.782 1.00 97.94 111 ILE A N 1
ATOM 881 C CA . ILE A 1 111 ? 1.433 0.028 13.600 1.00 97.94 111 ILE A CA 1
ATOM 882 C C . ILE A 1 111 ? 2.451 -0.344 12.508 1.00 97.94 111 ILE A C 1
ATOM 884 O O . ILE A 1 111 ? 2.120 -0.336 11.327 1.00 97.94 111 ILE A O 1
ATOM 888 N N . LYS A 1 112 ? 3.671 -0.751 12.882 1.00 98.12 112 LYS A N 1
ATOM 889 C CA . LYS A 1 112 ? 4.730 -1.127 11.931 1.00 98.12 112 LYS A CA 1
ATOM 890 C C . LYS A 1 112 ? 4.421 -2.393 11.141 1.00 98.12 112 LYS A C 1
ATOM 892 O O . LYS A 1 112 ? 4.952 -2.555 10.042 1.00 98.12 112 LYS A O 1
ATOM 897 N N . SER A 1 113 ? 3.644 -3.299 11.720 1.00 98.44 113 SER A N 1
ATOM 898 C CA . SER A 1 113 ? 3.439 -4.648 11.192 1.00 98.44 113 SER A CA 1
ATOM 899 C C . SER A 1 113 ? 1.988 -4.925 10.823 1.00 98.44 113 SER A C 1
ATOM 901 O O . SER A 1 113 ? 1.643 -6.084 10.591 1.00 98.44 113 SER A O 1
ATOM 903 N N . ASP A 1 114 ? 1.144 -3.891 10.784 1.00 98.75 114 ASP A N 1
ATOM 904 C CA . ASP A 1 114 ? -0.212 -4.001 10.262 1.00 98.75 114 ASP A CA 1
ATOM 905 C C . ASP A 1 114 ? -0.151 -4.214 8.744 1.00 98.75 114 ASP A C 1
ATOM 907 O O . ASP A 1 114 ? 0.194 -3.309 7.983 1.00 98.75 114 ASP A O 1
ATOM 911 N N . MET A 1 115 ? -0.485 -5.422 8.292 1.00 98.88 115 MET A N 1
ATOM 912 C CA . MET A 1 115 ? -0.378 -5.826 6.889 1.00 98.88 115 MET A CA 1
ATOM 913 C C . MET A 1 115 ? -1.338 -5.071 5.957 1.00 98.88 115 MET A C 1
ATOM 915 O O . MET A 1 115 ? -1.138 -5.103 4.741 1.00 98.88 115 MET A O 1
ATOM 919 N N . HIS A 1 116 ? -2.341 -4.351 6.477 1.00 98.81 116 HIS A N 1
ATOM 920 C CA . HIS A 1 116 ? -3.135 -3.443 5.643 1.00 98.81 116 HIS A CA 1
ATOM 921 C C . HIS A 1 116 ? -2.305 -2.267 5.125 1.00 98.81 116 HIS A C 1
ATOM 923 O O . HIS A 1 116 ? -2.612 -1.763 4.052 1.00 98.81 116 HIS A O 1
ATOM 929 N N . ALA A 1 117 ? -1.235 -1.881 5.827 1.00 98.56 117 ALA A N 1
ATOM 930 C CA . ALA A 1 117 ? -0.323 -0.805 5.438 1.00 98.56 117 ALA A CA 1
ATOM 931 C C . ALA A 1 117 ? 0.953 -1.295 4.732 1.00 98.56 117 ALA A C 1
ATOM 933 O O . ALA A 1 117 ? 1.786 -0.481 4.325 1.00 98.56 117 ALA A O 1
ATOM 934 N N . LEU A 1 118 ? 1.125 -2.615 4.602 1.00 98.88 118 LEU A N 1
ATOM 935 C CA . LEU A 1 118 ? 2.303 -3.235 4.002 1.00 98.88 118 LEU A CA 1
ATOM 936 C C . LEU A 1 118 ? 1.989 -3.787 2.615 1.00 98.88 118 LEU A C 1
ATOM 938 O O . LEU A 1 118 ? 0.929 -4.384 2.394 1.00 98.88 118 LEU A O 1
ATOM 942 N N . ARG A 1 119 ? 2.937 -3.629 1.689 1.00 98.75 119 ARG A N 1
ATOM 943 C CA . ARG A 1 119 ? 2.860 -4.191 0.336 1.00 98.75 119 ARG A CA 1
ATOM 944 C C . ARG A 1 119 ? 4.223 -4.715 -0.134 1.00 98.75 119 ARG A C 1
ATOM 946 O O . ARG A 1 119 ? 5.254 -4.178 0.269 1.00 98.75 119 ARG A O 1
ATOM 953 N N . PRO A 1 120 ? 4.275 -5.731 -1.007 1.00 98.75 120 PRO A N 1
ATOM 954 C CA . PRO A 1 120 ? 5.487 -6.051 -1.750 1.00 98.75 120 PRO A CA 1
ATOM 955 C C . PRO A 1 120 ? 5.800 -4.922 -2.735 1.00 98.75 120 PRO A C 1
ATOM 957 O O . PRO A 1 120 ? 4.898 -4.394 -3.384 1.00 98.75 120 PRO A O 1
ATOM 960 N N . CYS A 1 121 ? 7.068 -4.556 -2.890 1.00 98.81 121 CYS A N 1
ATOM 961 C CA . CYS A 1 121 ? 7.475 -3.515 -3.828 1.00 98.81 121 CYS A CA 1
ATOM 962 C C . CYS A 1 121 ? 8.863 -3.792 -4.398 1.00 98.81 121 CYS A C 1
ATOM 964 O O . CYS A 1 121 ? 9.700 -4.407 -3.742 1.00 98.81 121 CYS A O 1
ATOM 966 N N . LYS A 1 122 ? 9.112 -3.346 -5.631 1.00 98.81 122 LYS A N 1
ATOM 967 C CA . LYS A 1 122 ? 10.446 -3.401 -6.227 1.00 98.81 122 LYS A CA 1
ATOM 968 C C . LYS A 1 122 ? 11.362 -2.410 -5.503 1.00 98.81 122 LYS A C 1
ATOM 970 O O . LYS A 1 122 ? 11.003 -1.250 -5.313 1.00 98.81 122 LYS A O 1
ATOM 975 N N . ASP A 1 123 ? 12.544 -2.864 -5.111 1.00 98.50 123 ASP A N 1
ATOM 976 C CA . ASP A 1 123 ? 13.438 -2.172 -4.177 1.00 98.50 123 ASP A CA 1
ATOM 977 C C . ASP A 1 123 ? 13.825 -0.742 -4.598 1.00 98.50 123 ASP A C 1
ATOM 979 O O . ASP A 1 123 ? 13.792 0.188 -3.786 1.00 98.50 123 ASP A O 1
ATOM 983 N N . ASN A 1 124 ? 14.144 -0.539 -5.875 1.00 98.56 124 ASN A N 1
ATOM 984 C CA . ASN A 1 124 ? 14.510 0.760 -6.423 1.00 98.56 124 ASN A CA 1
ATOM 985 C C . ASN A 1 124 ? 13.305 1.706 -6.533 1.00 98.56 124 ASN A C 1
ATOM 987 O O . ASN A 1 124 ? 13.483 2.916 -6.442 1.00 98.56 124 ASN A O 1
ATOM 991 N N . VAL A 1 125 ? 12.094 1.166 -6.701 1.00 98.81 125 VAL A N 1
ATOM 992 C CA . VAL A 1 125 ? 10.850 1.948 -6.771 1.00 98.81 125 VAL A CA 1
ATOM 993 C C . VAL A 1 125 ? 10.432 2.382 -5.375 1.00 98.81 125 VAL A C 1
ATOM 995 O O . VAL A 1 125 ? 10.176 3.563 -5.178 1.00 98.81 125 VAL A O 1
ATOM 998 N N . ASN A 1 126 ? 10.479 1.477 -4.391 1.00 98.81 126 ASN A N 1
ATOM 999 C CA . ASN A 1 126 ? 10.301 1.822 -2.977 1.00 98.81 126 ASN A CA 1
ATOM 1000 C C . ASN A 1 126 ? 11.295 2.925 -2.565 1.00 98.81 126 ASN A C 1
ATOM 1002 O O . ASN A 1 126 ? 10.915 3.952 -2.013 1.00 98.81 126 ASN A O 1
ATOM 1006 N N . SER A 1 127 ? 12.565 2.786 -2.961 1.00 98.44 127 SER A N 1
ATOM 1007 C CA . SER A 1 127 ? 13.581 3.820 -2.712 1.00 98.44 127 SER A CA 1
ATOM 1008 C C . SER A 1 127 ? 13.265 5.162 -3.393 1.00 98.44 127 SER A C 1
ATOM 1010 O O . SER A 1 127 ? 13.543 6.208 -2.813 1.00 98.44 127 SER A O 1
ATOM 1012 N N . SER A 1 128 ? 12.694 5.151 -4.605 1.00 98.56 128 SER A N 1
ATOM 1013 C CA . SER A 1 128 ? 12.288 6.367 -5.333 1.00 98.56 128 SER A CA 1
ATOM 1014 C C . SER A 1 128 ? 11.052 7.036 -4.729 1.00 98.56 128 SER A C 1
ATOM 1016 O O . SER A 1 128 ? 10.972 8.267 -4.709 1.00 98.56 128 SER A O 1
ATOM 1018 N N . ARG A 1 129 ? 10.101 6.228 -4.245 1.00 98.56 129 ARG A N 1
ATOM 1019 C CA . ARG A 1 129 ? 8.906 6.674 -3.526 1.00 98.56 129 ARG A CA 1
ATOM 1020 C C . ARG A 1 129 ? 9.309 7.332 -2.211 1.00 98.56 129 ARG A C 1
ATOM 1022 O O . ARG A 1 129 ? 8.849 8.430 -1.909 1.00 98.56 129 ARG A O 1
ATOM 1029 N N . GLY A 1 130 ? 10.198 6.691 -1.450 1.00 98.31 130 GLY A N 1
ATOM 1030 C CA . GLY A 1 130 ? 10.723 7.213 -0.192 1.00 98.31 130 GLY A CA 1
ATOM 1031 C C . GLY A 1 130 ? 9.602 7.563 0.787 1.00 98.31 130 GLY A C 1
ATOM 1032 O O . GLY A 1 130 ? 8.847 6.697 1.216 1.00 98.31 130 GLY A O 1
ATOM 1033 N N . ASN A 1 131 ? 9.499 8.842 1.138 1.00 98.12 131 ASN A N 1
ATOM 1034 C CA . ASN A 1 131 ? 8.418 9.391 1.954 1.00 98.12 131 ASN A CA 1
ATOM 1035 C C . ASN A 1 131 ? 7.607 10.469 1.217 1.00 98.12 131 ASN A C 1
ATOM 1037 O O . ASN A 1 131 ? 6.987 11.303 1.872 1.00 98.12 131 ASN A O 1
ATOM 1041 N N . LYS A 1 132 ? 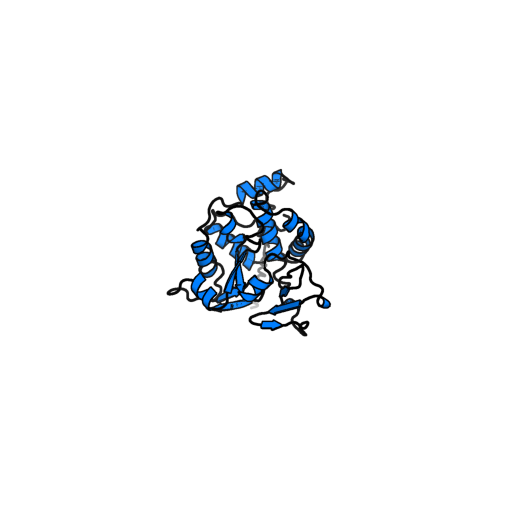7.646 10.487 -0.121 1.00 98.62 132 LYS A N 1
ATOM 1042 C CA . LYS A 1 132 ? 6.883 11.457 -0.907 1.00 98.62 132 LYS A CA 1
ATOM 1043 C C . LYS A 1 132 ? 5.383 11.249 -0.678 1.00 98.62 132 LYS A C 1
ATOM 1045 O O . LYS A 1 132 ? 4.946 10.088 -0.641 1.00 98.62 132 LYS A O 1
ATOM 1050 N N . PRO A 1 133 ? 4.603 12.332 -0.527 1.00 98.62 133 PRO A N 1
ATOM 1051 C CA . PRO A 1 133 ? 3.154 12.244 -0.606 1.00 98.62 133 PRO A CA 1
ATOM 1052 C C . PRO A 1 133 ? 2.735 11.672 -1.961 1.00 98.62 133 PRO A C 1
ATOM 1054 O O . PRO A 1 133 ? 3.447 11.801 -2.964 1.00 98.62 133 PRO A O 1
ATOM 1057 N N . PHE A 1 134 ? 1.581 11.013 -1.980 1.00 98.88 134 PHE A N 1
ATOM 1058 C CA . PHE A 1 134 ? 0.984 10.593 -3.235 1.00 98.88 134 PHE A CA 1
ATOM 1059 C C . PHE A 1 134 ? 0.315 11.780 -3.927 1.00 98.88 134 PHE A C 1
ATOM 1061 O O . PHE A 1 134 ? -0.272 12.639 -3.267 1.00 98.88 134 PHE A O 1
ATOM 1068 N N . GLY A 1 135 ? 0.405 11.828 -5.252 1.00 98.31 135 GLY A N 1
ATOM 1069 C CA . GLY A 1 135 ? -0.171 12.903 -6.050 1.00 98.31 135 GLY A CA 1
ATOM 1070 C C . GLY A 1 135 ? -0.195 12.574 -7.534 1.00 98.31 135 GLY A C 1
ATOM 1071 O O . GLY A 1 135 ? 0.363 11.565 -7.953 1.00 98.31 135 GLY A O 1
ATOM 1072 N N . GLU A 1 136 ? -0.866 13.435 -8.293 1.00 97.38 136 GLU A N 1
ATOM 1073 C CA . GLU A 1 136 ? -0.869 13.422 -9.758 1.00 97.38 136 GLU A CA 1
ATOM 1074 C C . GLU A 1 136 ? 0.347 14.201 -10.266 1.00 97.38 136 GLU A C 1
ATOM 1076 O O . GLU A 1 136 ? 0.535 15.376 -9.924 1.00 97.38 136 GLU A O 1
ATOM 1081 N N . ASN A 1 137 ? 1.146 13.570 -11.112 1.00 95.75 137 ASN A N 1
ATOM 1082 C CA . ASN A 1 137 ? 2.332 14.123 -11.728 1.00 95.75 137 ASN A CA 1
ATOM 1083 C C . ASN A 1 137 ? 2.010 14.474 -13.178 1.00 95.75 137 ASN A C 1
ATOM 1085 O O . ASN A 1 137 ? 1.690 13.614 -13.988 1.00 95.75 137 ASN A O 1
ATOM 1089 N N . PRO A 1 138 ? 2.123 15.747 -13.579 1.00 95.25 138 PRO A N 1
ATOM 1090 C CA . PRO A 1 138 ? 2.036 16.068 -14.993 1.00 95.25 138 PRO A CA 1
ATOM 1091 C C . PRO A 1 138 ? 3.181 15.375 -15.744 1.00 95.25 138 PRO A C 1
ATOM 1093 O O . PRO A 1 138 ? 4.332 15.642 -15.406 1.00 95.25 138 PRO A O 1
ATOM 1096 N N . ASP A 1 139 ? 2.910 14.627 -16.822 1.00 95.44 139 ASP A N 1
ATOM 1097 C CA . ASP A 1 139 ? 3.917 13.821 -17.547 1.00 95.44 139 ASP A CA 1
ATOM 1098 C C . ASP A 1 139 ? 5.219 14.583 -17.862 1.00 95.44 139 ASP A C 1
ATOM 1100 O O . ASP A 1 139 ? 6.319 14.035 -17.904 1.00 95.44 139 ASP A O 1
ATOM 1104 N N . SER A 1 140 ? 5.088 15.885 -18.139 1.00 95.06 140 SER A N 1
ATOM 1105 C CA . SER A 1 140 ? 6.199 16.788 -18.463 1.00 95.06 140 SER A CA 1
ATOM 1106 C C . SER A 1 140 ? 7.126 17.128 -17.286 1.00 95.06 140 SER A C 1
ATOM 1108 O O . SER A 1 140 ? 8.197 17.690 -17.514 1.00 95.06 140 SER A O 1
ATOM 1110 N N . GLN A 1 141 ? 6.692 16.855 -16.058 1.00 94.50 141 GLN A N 1
ATOM 1111 C CA . GLN A 1 141 ? 7.400 17.083 -14.795 1.00 94.50 141 GLN A CA 1
ATOM 1112 C C . GLN A 1 141 ? 7.902 15.770 -14.174 1.00 94.50 141 GLN A C 1
ATOM 1114 O O . GLN A 1 141 ? 8.769 15.808 -13.307 1.00 94.50 141 GLN A O 1
ATOM 1119 N N . THR A 1 142 ? 7.431 14.619 -14.662 1.00 97.38 142 THR A N 1
ATOM 1120 C CA . THR A 1 142 ? 7.857 13.300 -14.192 1.00 97.38 142 THR A CA 1
ATOM 1121 C C . THR A 1 142 ? 9.330 13.032 -14.489 1.00 97.38 142 THR A C 1
ATOM 1123 O O . THR A 1 142 ? 9.755 12.955 -15.646 1.00 97.38 142 THR A O 1
ATOM 1126 N N . ASP A 1 143 ? 10.116 12.828 -13.427 1.00 97.56 143 ASP A N 1
ATOM 1127 C CA . ASP A 1 143 ? 11.551 12.544 -13.519 1.00 97.56 143 ASP A CA 1
ATOM 1128 C C . ASP A 1 143 ? 11.816 11.088 -13.924 1.00 97.56 143 ASP A C 1
ATOM 1130 O O . ASP A 1 143 ? 12.761 10.787 -14.661 1.00 97.56 143 ASP A O 1
ATOM 1134 N N . THR A 1 144 ? 11.035 10.142 -13.393 1.00 98.56 144 THR A N 1
ATOM 1135 C CA . THR A 1 144 ? 11.210 8.710 -13.660 1.00 98.56 144 THR A CA 1
ATOM 1136 C C . THR A 1 144 ? 9.883 7.967 -13.695 1.00 98.56 144 THR A C 1
ATOM 1138 O O . THR A 1 144 ? 9.071 8.067 -12.782 1.00 98.56 144 THR A O 1
ATOM 1141 N N . TRP A 1 145 ? 9.735 7.148 -14.728 1.00 98.75 145 TRP A N 1
ATOM 1142 C CA . TRP A 1 145 ? 8.620 6.246 -14.972 1.00 98.75 145 TRP A CA 1
ATOM 1143 C C . TRP A 1 145 ? 9.048 4.811 -14.667 1.00 98.75 145 TRP A C 1
ATOM 1145 O O . TRP A 1 145 ? 10.131 4.397 -15.096 1.00 98.75 145 TRP A O 1
ATOM 1155 N N . PHE A 1 146 ? 8.208 4.032 -13.987 1.00 98.75 146 PHE A N 1
ATOM 1156 C CA . PHE A 1 146 ? 8.484 2.654 -13.578 1.00 98.75 146 PHE A CA 1
ATOM 1157 C C . PHE A 1 146 ? 7.389 1.685 -14.025 1.00 98.75 146 PHE A C 1
ATOM 1159 O O . PHE A 1 146 ? 6.240 1.831 -13.631 1.00 98.75 146 PHE A O 1
ATOM 1166 N N . TRP A 1 147 ? 7.758 0.638 -14.766 1.00 98.56 147 TRP A N 1
ATOM 1167 C CA . TRP A 1 147 ? 6.844 -0.452 -15.121 1.00 98.56 147 TRP A CA 1
ATOM 1168 C C . TRP A 1 147 ? 7.603 -1.768 -15.264 1.00 98.56 147 TRP A C 1
ATOM 1170 O O . TRP A 1 147 ? 8.677 -1.832 -15.871 1.00 98.56 147 TRP A O 1
ATOM 1180 N N . LEU A 1 148 ? 7.057 -2.837 -14.687 1.00 98.25 148 LEU A N 1
ATOM 1181 C CA . LEU A 1 148 ? 7.700 -4.140 -14.557 1.00 98.25 148 LEU A CA 1
ATOM 1182 C C . LEU A 1 148 ? 9.117 -3.985 -13.975 1.00 98.25 148 LEU A C 1
ATOM 1184 O O . LEU A 1 148 ? 9.335 -3.318 -12.961 1.00 98.25 148 LEU A O 1
ATOM 1188 N N . SER A 1 149 ? 10.115 -4.594 -14.613 1.00 97.81 149 SER A N 1
ATOM 1189 C CA . SER A 1 149 ? 11.515 -4.459 -14.215 1.00 97.81 149 SER A CA 1
ATOM 1190 C C . SER A 1 149 ? 12.168 -3.150 -14.682 1.00 97.81 149 SER A C 1
ATOM 1192 O O . SER A 1 149 ? 13.325 -2.906 -14.332 1.00 97.81 149 SER A O 1
ATOM 1194 N N . GLN A 1 150 ? 11.486 -2.342 -15.496 1.00 97.31 150 GLN A N 1
ATOM 1195 C CA . GLN A 1 150 ? 12.063 -1.225 -16.243 1.00 97.31 150 GLN A CA 1
ATOM 1196 C C . GLN A 1 150 ? 11.867 0.121 -15.537 1.00 97.31 150 GLN A C 1
ATOM 1198 O O . GLN A 1 150 ? 10.935 0.316 -14.758 1.00 97.31 150 GLN A O 1
ATOM 1203 N N . SER A 1 151 ? 12.765 1.059 -15.841 1.00 97.94 151 SER A N 1
ATOM 1204 C CA . SER A 1 151 ? 12.632 2.472 -15.490 1.00 97.94 151 SER A CA 1
ATOM 1205 C C . SER A 1 151 ? 13.145 3.348 -16.628 1.00 97.94 151 SER A C 1
ATOM 1207 O O . SER A 1 151 ? 14.135 2.989 -17.272 1.00 97.94 151 SER A O 1
ATOM 1209 N N . GLN A 1 152 ? 12.525 4.501 -16.855 1.00 98.06 152 GLN A N 1
ATOM 1210 C CA . GLN A 1 152 ? 12.912 5.435 -17.916 1.00 98.06 152 GLN A CA 1
ATOM 1211 C C . GLN A 1 152 ? 12.630 6.886 -17.522 1.00 98.06 152 GLN A C 1
ATOM 1213 O O . GLN A 1 152 ? 11.775 7.147 -16.688 1.00 98.06 152 GLN A O 1
ATOM 1218 N N . THR A 1 153 ? 13.339 7.832 -18.138 1.00 97.69 153 THR A N 1
ATOM 1219 C CA . THR A 1 153 ? 13.171 9.277 -17.882 1.00 97.69 153 THR A CA 1
ATOM 1220 C C . THR A 1 153 ? 12.364 9.982 -18.972 1.00 97.69 153 THR A C 1
ATOM 1222 O O . THR A 1 153 ? 12.045 11.156 -18.856 1.00 97.69 153 THR A O 1
ATOM 1225 N N . SER A 1 154 ? 12.084 9.299 -20.084 1.00 97.38 154 SER A N 1
ATOM 1226 C CA . SER A 1 154 ? 11.234 9.814 -21.156 1.00 97.38 154 SER A CA 1
ATOM 1227 C C . SER A 1 154 ? 9.796 9.354 -20.961 1.00 97.38 154 SER A C 1
ATOM 1229 O O . SER A 1 154 ? 9.585 8.185 -20.635 1.00 97.38 154 SER A O 1
ATOM 1231 N N . ILE A 1 155 ? 8.838 10.226 -21.274 1.00 98.06 155 ILE A N 1
ATOM 1232 C CA . ILE A 1 155 ? 7.404 9.903 -21.286 1.00 98.06 155 ILE A CA 1
ATOM 1233 C C . ILE A 1 155 ? 7.166 8.624 -22.123 1.00 98.06 155 ILE A C 1
ATOM 1235 O O . ILE A 1 155 ? 7.643 8.553 -23.267 1.00 98.06 155 ILE A O 1
ATOM 1239 N N . PRO A 1 156 ? 6.495 7.590 -21.577 1.00 97.56 156 PRO A N 1
ATOM 1240 C CA . PRO A 1 156 ? 6.132 6.384 -22.311 1.00 97.56 156 PRO A CA 1
ATOM 1241 C C . PRO A 1 156 ? 5.315 6.694 -23.569 1.00 97.56 156 PRO A C 1
ATOM 1243 O O . PRO A 1 156 ? 4.460 7.569 -23.591 1.00 97.56 156 PRO A O 1
ATOM 1246 N N . THR A 1 157 ? 5.563 5.946 -24.645 1.00 96.69 157 THR A N 1
ATOM 1247 C CA . THR A 1 157 ? 4.835 6.131 -25.921 1.00 96.69 157 THR A CA 1
ATOM 1248 C C . THR A 1 157 ? 3.577 5.264 -26.034 1.00 96.69 157 THR A C 1
ATOM 1250 O O . THR A 1 157 ? 2.804 5.413 -26.979 1.00 96.69 157 THR A O 1
ATOM 1253 N N . SER A 1 158 ? 3.381 4.345 -25.088 1.00 96.56 158 SER A N 1
ATOM 1254 C CA . SER A 1 158 ? 2.253 3.418 -24.997 1.00 96.56 158 SER A CA 1
ATOM 1255 C C . SER A 1 158 ? 2.126 2.908 -23.566 1.00 96.56 158 SER A C 1
ATOM 1257 O O . SER A 1 158 ? 3.151 2.787 -22.895 1.00 96.56 158 SER A O 1
ATOM 1259 N N . ASN A 1 159 ? 0.915 2.512 -23.164 1.00 96.62 159 ASN A N 1
ATOM 1260 C CA . ASN A 1 159 ? 0.621 1.970 -21.832 1.00 96.62 159 ASN A CA 1
ATOM 1261 C C . ASN A 1 159 ? 1.062 2.918 -20.709 1.00 96.62 159 ASN A C 1
ATOM 1263 O O . ASN A 1 159 ? 1.649 2.463 -19.741 1.00 96.62 159 ASN A O 1
ATOM 1267 N N . ILE A 1 160 ? 0.865 4.227 -20.877 1.00 97.19 160 ILE A N 1
ATOM 1268 C CA . ILE A 1 160 ? 1.311 5.218 -19.890 1.00 97.19 160 ILE A CA 1
ATOM 1269 C C . ILE A 1 160 ? 0.684 4.948 -18.513 1.00 97.19 160 ILE A C 1
ATOM 1271 O O . ILE A 1 160 ? 1.419 4.873 -17.538 1.00 97.19 160 ILE A O 1
ATOM 1275 N N . ASP A 1 161 ? -0.600 4.579 -18.493 1.00 97.69 161 ASP A N 1
ATOM 1276 C CA . ASP A 1 161 ? -1.376 4.183 -17.309 1.00 97.69 161 ASP A CA 1
ATOM 1277 C C . ASP A 1 161 ? -0.779 2.993 -16.523 1.00 97.69 161 ASP A C 1
ATOM 1279 O O . ASP A 1 161 ? -1.110 2.755 -15.362 1.00 97.69 161 ASP A O 1
ATOM 1283 N N . GLU A 1 162 ? 0.105 2.211 -17.153 1.00 98.31 162 GLU A N 1
ATOM 1284 C CA . GLU A 1 162 ? 0.780 1.072 -16.527 1.00 98.31 162 GLU A CA 1
ATOM 1285 C C . GLU A 1 162 ? 2.037 1.460 -15.743 1.00 98.31 162 GLU A C 1
ATOM 1287 O O . GLU A 1 162 ? 2.628 0.604 -15.074 1.00 98.31 162 GLU A O 1
ATOM 1292 N N . TYR A 1 163 ? 2.478 2.712 -15.838 1.00 98.69 163 TYR A N 1
ATOM 1293 C CA . TYR A 1 163 ? 3.668 3.191 -15.158 1.00 98.69 163 TYR A CA 1
ATOM 1294 C C . TYR A 1 163 ? 3.303 3.880 -13.847 1.00 98.69 163 TYR A C 1
ATOM 1296 O O . TYR A 1 163 ? 2.356 4.647 -13.770 1.00 98.69 163 TYR A O 1
ATOM 1304 N N . SER A 1 164 ? 4.107 3.631 -12.818 1.00 98.81 164 SER A N 1
ATOM 1305 C CA . SER A 1 164 ? 4.208 4.559 -11.697 1.00 98.81 164 SER A CA 1
ATOM 1306 C C . SER A 1 164 ? 5.184 5.674 -12.018 1.00 98.81 164 SER A C 1
ATOM 1308 O O . SER A 1 164 ? 6.195 5.456 -12.695 1.00 98.81 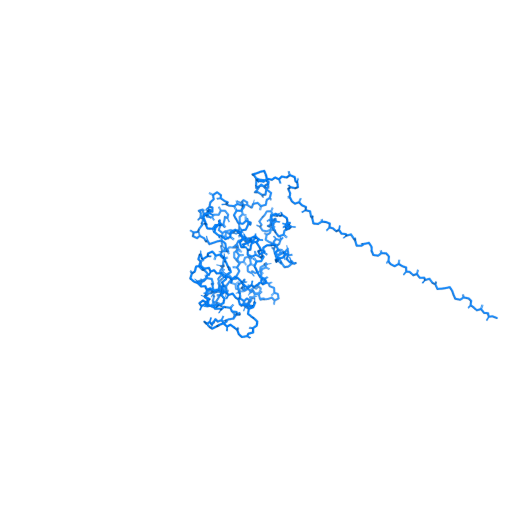164 SER A O 1
ATOM 1310 N N . GLU A 1 165 ? 4.932 6.840 -11.450 1.00 98.75 165 GLU A N 1
ATOM 1311 C CA . GLU A 1 165 ? 5.675 8.055 -11.726 1.00 98.75 165 GLU A CA 1
ATOM 1312 C C . GLU A 1 165 ? 6.302 8.593 -10.452 1.00 98.75 165 GLU A C 1
ATOM 1314 O O . GLU A 1 165 ? 5.710 8.612 -9.376 1.00 98.75 165 GLU A O 1
ATOM 1319 N N . SER A 1 166 ? 7.534 9.054 -10.569 1.00 98.44 166 SER A N 1
ATOM 1320 C CA . SER A 1 166 ? 8.211 9.754 -9.497 1.00 98.44 166 SER A CA 1
ATOM 1321 C C . SER A 1 166 ? 8.754 11.056 -10.041 1.00 98.44 166 SER A C 1
ATOM 1323 O O . SER A 1 166 ? 9.534 11.055 -10.993 1.00 98.44 166 SER A O 1
ATOM 1325 N N . GLU A 1 167 ? 8.447 12.139 -9.347 1.00 95.50 167 GLU A N 1
ATOM 1326 C CA . GLU A 1 167 ? 9.108 13.431 -9.502 1.00 95.50 167 GLU A CA 1
ATOM 1327 C C . GLU A 1 167 ? 9.737 13.857 -8.169 1.00 95.50 167 GLU A C 1
ATOM 1329 O O . GLU A 1 167 ? 10.015 13.015 -7.304 1.00 95.50 167 GLU A O 1
ATOM 1334 N N . THR A 1 168 ? 10.017 15.148 -8.001 1.00 94.19 168 THR A N 1
ATOM 1335 C CA . THR A 1 168 ? 10.656 15.667 -6.790 1.00 94.19 168 THR A CA 1
ATOM 1336 C C . THR A 1 168 ? 9.703 15.718 -5.595 1.00 94.19 168 THR A C 1
ATOM 1338 O O . THR A 1 168 ? 10.121 15.305 -4.510 1.00 94.19 168 THR A O 1
ATOM 1341 N N . ALA A 1 169 ? 8.468 16.210 -5.761 1.00 95.12 169 ALA A N 1
ATOM 1342 C CA . ALA A 1 169 ? 7.542 16.397 -4.644 1.00 95.12 169 ALA A CA 1
ATOM 1343 C C . ALA A 1 169 ? 6.629 15.184 -4.440 1.00 95.12 169 ALA A C 1
ATOM 1345 O O . ALA A 1 169 ? 6.494 14.725 -3.307 1.00 95.12 169 ALA A O 1
ATOM 1346 N N . TYR A 1 170 ? 6.087 14.619 -5.519 1.00 98.12 170 TYR A N 1
ATOM 1347 C CA . TYR A 1 170 ? 5.079 13.563 -5.441 1.00 98.12 170 TYR A CA 1
ATOM 1348 C C . TYR A 1 170 ? 5.526 12.226 -6.046 1.00 98.12 170 TYR A C 1
ATOM 1350 O O . TYR A 1 170 ? 6.472 12.115 -6.839 1.00 98.12 170 TYR A O 1
ATOM 1358 N N . PHE A 1 171 ? 4.831 11.173 -5.626 1.00 98.81 171 PHE A N 1
ATOM 1359 C CA . PHE A 1 171 ? 4.859 9.864 -6.265 1.00 98.81 171 PHE A CA 1
ATOM 1360 C C . PHE A 1 171 ? 3.448 9.501 -6.727 1.00 98.81 171 PHE A C 1
ATOM 1362 O O . PHE A 1 171 ? 2.501 9.582 -5.947 1.00 98.81 171 PHE A O 1
ATOM 1369 N N . GLU A 1 172 ? 3.316 9.045 -7.962 1.00 98.75 172 GLU A N 1
ATOM 1370 C CA . GLU A 1 172 ? 2.046 8.615 -8.534 1.00 98.75 172 GLU A CA 1
ATOM 1371 C C . GLU A 1 172 ? 2.068 7.095 -8.749 1.00 98.75 172 GLU A C 1
ATOM 1373 O O . GLU A 1 172 ? 2.948 6.569 -9.445 1.00 98.75 172 GLU A O 1
ATOM 1378 N N . PRO A 1 173 ? 1.159 6.334 -8.119 1.00 98.69 173 PRO A N 1
ATOM 1379 C CA . PRO A 1 173 ? 1.014 4.918 -8.412 1.00 98.69 173 PRO A CA 1
ATOM 1380 C C . PRO A 1 173 ? 0.411 4.720 -9.813 1.00 98.69 173 PRO A C 1
ATOM 1382 O O . PRO A 1 173 ? -0.167 5.637 -10.381 1.00 98.69 173 PRO A O 1
ATOM 1385 N N . ARG A 1 174 ? 0.510 3.499 -10.350 1.00 98.50 174 ARG A N 1
ATOM 1386 C CA . ARG A 1 174 ? -0.214 3.107 -11.573 1.00 98.50 174 ARG A CA 1
ATOM 1387 C C . ARG A 1 174 ? -1.701 3.432 -11.445 1.00 98.50 174 ARG A C 1
ATOM 1389 O O . ARG A 1 174 ? -2.253 3.302 -10.349 1.00 98.50 174 ARG A O 1
ATOM 1396 N N . GLU A 1 175 ? -2.342 3.766 -12.561 1.00 98.12 175 GLU A N 1
ATOM 1397 C CA . GLU A 1 175 ? -3.743 4.209 -12.580 1.00 98.12 175 GLU A CA 1
ATOM 1398 C C . GLU A 1 175 ? -4.687 3.213 -11.903 1.00 98.12 175 GLU A C 1
ATOM 1400 O O . GLU A 1 175 ? -5.534 3.591 -11.101 1.00 98.12 175 GLU A O 1
ATOM 1405 N N . ASP A 1 176 ? -4.487 1.921 -12.160 1.00 97.31 176 ASP A N 1
ATOM 1406 C CA . ASP A 1 176 ? -5.303 0.827 -11.625 1.00 97.31 176 ASP A CA 1
ATOM 1407 C C . ASP A 1 176 ? -5.054 0.512 -10.141 1.00 97.31 176 ASP A C 1
ATOM 1409 O O . ASP A 1 176 ? -5.641 -0.440 -9.631 1.00 97.31 176 ASP A O 1
ATOM 1413 N N . ARG A 1 177 ? -4.131 1.214 -9.469 1.00 97.94 177 ARG A N 1
ATOM 1414 C CA . ARG A 1 177 ? -3.796 1.046 -8.040 1.00 97.94 177 ARG A CA 1
ATOM 1415 C C . ARG A 1 177 ? -4.079 2.302 -7.213 1.00 97.94 177 ARG A C 1
ATOM 1417 O O . ARG A 1 177 ? -3.809 2.305 -6.008 1.00 97.94 177 ARG A O 1
ATOM 1424 N N . LYS A 1 178 ? -4.567 3.382 -7.826 1.00 98.69 178 LYS A N 1
ATOM 1425 C CA . LYS A 1 178 ? -4.816 4.665 -7.153 1.00 98.69 178 LYS A CA 1
ATOM 1426 C C . LYS A 1 178 ? -5.816 4.503 -5.999 1.00 98.69 178 LYS A C 1
ATOM 1428 O O . LYS A 1 178 ? -5.560 4.987 -4.891 1.00 98.69 178 LYS A O 1
ATOM 1433 N N . GLY A 1 179 ? -6.892 3.748 -6.208 1.00 98.69 179 GLY A N 1
ATOM 1434 C CA . GLY A 1 179 ? -7.893 3.423 -5.193 1.00 98.69 179 GLY A CA 1
ATOM 1435 C C . GLY A 1 179 ? -7.332 2.570 -4.054 1.00 98.69 179 GLY A C 1
ATOM 1436 O O . GLY A 1 179 ? -7.561 2.886 -2.883 1.00 98.69 179 GLY A O 1
ATOM 1437 N N . ASP A 1 180 ? -6.536 1.542 -4.365 1.00 98.69 180 ASP A N 1
ATOM 1438 C CA . ASP A 1 180 ? -5.897 0.671 -3.365 1.00 98.69 180 ASP A CA 1
ATOM 1439 C C . ASP A 1 180 ? -5.035 1.477 -2.385 1.00 98.69 180 ASP A C 1
ATOM 1441 O O . ASP A 1 180 ? -5.056 1.260 -1.162 1.00 98.69 180 ASP A O 1
ATOM 1445 N N . ILE A 1 181 ? -4.246 2.409 -2.928 1.00 98.88 181 ILE A N 1
ATOM 1446 C CA . ILE A 1 181 ? -3.373 3.292 -2.155 1.00 98.88 181 ILE A CA 1
ATOM 1447 C C . ILE A 1 181 ? -4.208 4.257 -1.320 1.00 98.88 181 ILE A C 1
ATOM 1449 O O . ILE A 1 181 ? -3.955 4.377 -0.119 1.00 98.88 181 ILE A O 1
ATOM 1453 N N . ALA A 1 182 ? -5.246 4.864 -1.899 1.00 98.88 182 ALA A N 1
ATOM 1454 C CA . ALA A 1 182 ? -6.170 5.727 -1.174 1.00 98.88 182 ALA A CA 1
ATOM 1455 C C . ALA A 1 182 ? -6.797 5.024 0.035 1.00 98.88 182 ALA A C 1
ATOM 1457 O O . ALA A 1 182 ? -6.644 5.489 1.166 1.00 98.88 182 ALA A O 1
ATOM 1458 N N . ARG A 1 183 ? -7.413 3.854 -0.158 1.00 98.88 183 ARG A N 1
ATOM 1459 C CA . ARG A 1 183 ? -8.033 3.073 0.928 1.00 98.88 183 ARG A CA 1
ATOM 1460 C C . ARG A 1 183 ? -7.033 2.625 1.984 1.00 98.88 183 ARG A C 1
ATOM 1462 O O . ARG A 1 183 ? -7.380 2.524 3.162 1.00 98.88 183 ARG A O 1
ATOM 1469 N N . THR A 1 184 ? -5.792 2.348 1.590 1.00 98.88 184 THR A N 1
ATOM 1470 C CA . THR A 1 184 ? -4.715 2.014 2.530 1.00 98.88 184 THR A CA 1
ATOM 1471 C C . THR A 1 184 ? -4.323 3.227 3.382 1.00 98.88 184 THR A C 1
ATOM 1473 O O . THR A 1 184 ? -4.171 3.100 4.599 1.00 98.88 184 THR A O 1
ATOM 1476 N N . MET A 1 185 ? -4.204 4.408 2.771 1.00 98.88 185 MET A N 1
ATOM 1477 C CA . MET A 1 185 ? -3.877 5.662 3.456 1.00 98.88 185 MET A CA 1
ATOM 1478 C C . MET A 1 185 ? -5.003 6.123 4.391 1.00 98.88 185 MET A C 1
ATOM 1480 O O . MET A 1 185 ? -4.732 6.437 5.551 1.00 98.88 185 MET A O 1
ATOM 1484 N N . PHE A 1 186 ? -6.264 6.078 3.940 1.00 98.88 186 PHE A N 1
ATOM 1485 C CA . PHE A 1 186 ? -7.436 6.381 4.771 1.00 98.88 186 PHE A CA 1
ATOM 1486 C C . PHE A 1 186 ? -7.561 5.431 5.962 1.00 98.88 186 PHE A C 1
ATOM 1488 O O . PHE A 1 186 ? -7.783 5.885 7.087 1.00 98.88 186 PHE A O 1
ATOM 1495 N N . TYR A 1 187 ? -7.351 4.127 5.751 1.00 98.88 187 TYR A N 1
ATOM 1496 C CA . TYR A 1 187 ? -7.280 3.155 6.841 1.00 98.88 187 TYR A CA 1
ATOM 1497 C C . TYR A 1 187 ? -6.209 3.529 7.853 1.00 98.88 187 TYR A C 1
ATOM 1499 O O . TYR A 1 187 ? -6.502 3.638 9.044 1.00 98.88 187 TYR A O 1
ATOM 1507 N N . PHE A 1 188 ? -4.975 3.734 7.386 1.00 98.81 188 PHE A N 1
ATOM 1508 C CA . PHE A 1 188 ? -3.853 3.994 8.274 1.00 98.81 188 PHE A CA 1
ATOM 1509 C C . PHE A 1 188 ? -4.102 5.243 9.117 1.00 98.81 188 PHE A C 1
ATOM 1511 O O . PHE A 1 188 ? -4.023 5.172 10.345 1.00 98.81 188 PHE A O 1
ATOM 1518 N N . TYR A 1 189 ? -4.477 6.353 8.477 1.00 98.69 189 TYR A N 1
ATOM 1519 C CA . TYR A 1 189 ? -4.769 7.600 9.173 1.00 98.69 189 TYR A CA 1
ATOM 1520 C C . TYR A 1 189 ? -5.919 7.426 10.168 1.00 98.69 189 TYR A C 1
ATOM 1522 O O . TYR A 1 189 ? -5.791 7.761 11.343 1.00 98.69 189 TYR A O 1
ATOM 1530 N N . THR A 1 190 ? -7.016 6.788 9.754 1.00 98.56 190 THR A N 1
ATOM 1531 C CA . THR A 1 190 ? -8.174 6.561 10.629 1.00 98.56 190 THR A CA 1
ATOM 1532 C C . THR A 1 190 ? -7.802 5.737 11.855 1.00 98.56 190 THR A C 1
ATOM 1534 O O . THR A 1 190 ? -8.156 6.113 12.973 1.00 98.56 190 THR A O 1
ATOM 1537 N N . MET A 1 191 ? -7.058 4.641 11.691 1.00 98.50 191 MET A N 1
ATOM 1538 C CA . MET A 1 191 ? -6.688 3.766 12.806 1.00 98.50 191 MET A CA 1
ATOM 1539 C C . MET A 1 191 ? -5.611 4.380 13.703 1.00 98.50 191 MET A C 1
ATOM 1541 O O . MET A 1 191 ? -5.606 4.129 14.913 1.00 98.50 191 MET A O 1
ATOM 1545 N N . TYR A 1 192 ? -4.707 5.184 13.147 1.00 98.31 192 TYR A N 1
ATOM 1546 C CA . TYR A 1 192 ? -3.474 5.598 13.812 1.00 98.31 192 TYR A CA 1
ATOM 1547 C C . TYR A 1 192 ? -3.257 7.114 13.895 1.00 98.31 192 TYR A C 1
ATOM 1549 O O . TYR A 1 192 ? -2.143 7.507 14.219 1.00 98.31 192 TYR A O 1
ATOM 1557 N N . SER A 1 193 ? -4.284 7.953 13.700 1.00 96.75 193 SER A N 1
ATOM 1558 C CA . SER A 1 193 ? -4.119 9.422 13.652 1.00 96.75 193 SER A CA 1
ATOM 1559 C C . SER A 1 193 ? -3.379 10.011 14.858 1.00 96.75 193 SER A C 1
ATOM 1561 O O . SER A 1 193 ? -2.639 10.963 14.711 1.00 96.75 193 SER A O 1
ATOM 1563 N N . GLU A 1 194 ? -3.512 9.420 16.051 1.00 96.12 194 GLU A N 1
ATOM 1564 C CA . GLU A 1 194 ? -2.807 9.882 17.262 1.00 96.12 194 GLU A CA 1
ATOM 1565 C C . GLU A 1 194 ? -1.275 9.756 17.185 1.00 96.12 194 GLU A C 1
ATOM 1567 O O . GLU A 1 194 ? -0.567 10.341 17.999 1.00 96.12 194 GLU A O 1
ATOM 1572 N N . MET A 1 195 ? -0.767 8.944 16.258 1.00 97.38 195 MET A N 1
ATOM 1573 C CA . MET A 1 195 ? 0.659 8.696 16.036 1.00 97.38 195 MET A CA 1
ATOM 1574 C C . MET A 1 195 ? 1.115 9.128 14.642 1.00 97.38 195 MET A C 1
ATOM 1576 O O . MET A 1 195 ? 2.312 9.097 14.378 1.00 97.38 195 MET A O 1
ATOM 1580 N N . ALA A 1 196 ? 0.184 9.438 13.743 1.00 97.75 196 ALA A N 1
ATOM 1581 C CA . ALA A 1 196 ? 0.453 9.735 12.347 1.00 97.75 196 ALA A CA 1
ATOM 1582 C C . ALA A 1 196 ? 0.801 11.219 12.164 1.00 97.75 196 ALA A C 1
ATOM 1584 O O . ALA A 1 196 ? 0.321 12.070 12.907 1.00 97.75 196 ALA A O 1
ATOM 1585 N N . ASP A 1 197 ? 1.630 11.528 11.171 1.00 98.50 197 ASP A N 1
ATOM 1586 C CA . ASP A 1 197 ? 1.870 12.905 10.741 1.00 98.50 197 ASP A CA 1
ATOM 1587 C C . ASP A 1 197 ? 0.622 13.475 10.035 1.00 98.50 197 ASP A C 1
ATOM 1589 O O . ASP A 1 197 ? 0.248 13.024 8.948 1.00 98.50 197 ASP A O 1
ATOM 1593 N N . ASP A 1 198 ? -0.044 14.435 10.684 1.00 98.19 198 ASP A N 1
ATOM 1594 C CA . ASP A 1 198 ? -1.265 15.069 10.175 1.00 98.19 198 ASP A CA 1
ATOM 1595 C C . ASP A 1 198 ? -1.006 15.901 8.910 1.00 98.19 198 ASP A C 1
ATOM 1597 O O . ASP A 1 198 ? -1.781 15.819 7.956 1.00 98.19 198 ASP A O 1
ATOM 1601 N N . ASP A 1 199 ? 0.095 16.662 8.870 1.00 98.44 199 ASP A N 1
ATOM 1602 C CA . ASP A 1 199 ? 0.431 17.524 7.730 1.00 98.44 199 ASP A CA 1
ATOM 1603 C C . ASP A 1 199 ? 0.665 16.674 6.470 1.00 98.44 199 ASP A C 1
ATOM 1605 O O . ASP A 1 199 ? 0.198 17.022 5.382 1.00 98.44 199 ASP A O 1
ATOM 1609 N N . PHE A 1 200 ? 1.314 15.514 6.626 1.00 98.56 200 PHE A N 1
ATOM 1610 C CA . PHE A 1 200 ? 1.523 14.564 5.536 1.00 98.56 200 PHE A CA 1
ATOM 1611 C C . PHE A 1 200 ? 0.214 14.034 4.947 1.00 98.56 200 PHE A C 1
ATOM 1613 O O . PHE A 1 200 ? 0.124 13.842 3.735 1.00 98.56 200 PHE A O 1
ATOM 1620 N N . PHE A 1 201 ? -0.798 13.754 5.770 1.00 98.56 201 PHE A N 1
ATOM 1621 C CA . PHE A 1 201 ? -2.090 13.291 5.262 1.00 98.56 201 PHE A CA 1
ATOM 1622 C C . PHE A 1 201 ? -2.884 14.420 4.619 1.00 98.56 201 PHE A C 1
ATOM 1624 O O . PHE A 1 201 ? -3.413 14.246 3.522 1.00 98.56 201 PHE A O 1
ATOM 1631 N N . GLU A 1 202 ? -2.946 15.579 5.273 1.00 98.44 202 GLU A N 1
ATOM 1632 C CA . GLU A 1 202 ? -3.732 16.717 4.804 1.00 98.44 202 GLU A CA 1
ATOM 1633 C C . GLU A 1 202 ? -3.265 17.230 3.434 1.00 98.44 202 GLU A C 1
ATOM 1635 O O . GLU A 1 202 ? -4.106 17.619 2.624 1.00 98.44 202 GLU A O 1
ATOM 1640 N N . GLU A 1 203 ? -1.966 17.153 3.119 1.00 98.25 203 GLU A N 1
ATOM 1641 C CA . GLU A 1 203 ? -1.438 17.526 1.797 1.00 98.25 203 GLU A CA 1
ATOM 1642 C C . GLU A 1 203 ? -2.010 16.672 0.646 1.00 98.25 203 GLU A C 1
ATOM 1644 O O . GLU A 1 203 ? -2.250 17.185 -0.446 1.00 98.25 203 GLU A O 1
ATOM 1649 N N . GLN A 1 204 ? -2.263 15.382 0.884 1.00 98.50 204 GLN A N 1
ATOM 1650 C CA . GLN A 1 204 ? -2.677 14.411 -0.144 1.00 98.50 204 GLN A CA 1
ATOM 1651 C C . GLN A 1 204 ? -4.139 13.954 -0.012 1.00 98.50 204 GLN A C 1
ATOM 1653 O O . GLN A 1 204 ? -4.649 13.231 -0.865 1.00 98.50 204 GLN A O 1
ATOM 1658 N N . LYS A 1 205 ? -4.853 14.371 1.037 1.00 98.56 205 LYS A N 1
ATOM 1659 C CA . LYS A 1 205 ? -6.211 13.894 1.340 1.00 98.56 205 LYS A CA 1
ATOM 1660 C C . LYS A 1 205 ? -7.184 14.047 0.170 1.00 98.56 205 LYS A C 1
ATOM 1662 O O . LYS A 1 205 ? -7.930 13.119 -0.128 1.00 98.56 205 LYS A O 1
ATOM 1667 N N . GLU A 1 206 ? -7.178 15.197 -0.502 1.00 98.62 206 GLU A N 1
ATOM 1668 C CA . GLU A 1 206 ? -8.129 15.476 -1.589 1.00 98.62 206 GLU A CA 1
ATOM 1669 C C . GLU A 1 206 ? -7.860 14.629 -2.843 1.00 98.62 206 GLU A C 1
ATOM 1671 O O . GLU A 1 206 ? -8.805 14.161 -3.487 1.00 98.62 206 GLU A O 1
ATOM 1676 N N . VAL A 1 207 ? -6.587 14.374 -3.172 1.00 98.69 207 VAL A N 1
ATOM 1677 C CA . VAL A 1 207 ? -6.239 13.494 -4.299 1.00 98.69 207 VAL A CA 1
ATOM 1678 C C . VAL A 1 207 ? -6.551 12.036 -3.965 1.00 98.69 207 VAL A C 1
ATOM 1680 O O . VAL A 1 207 ? -7.201 11.364 -4.760 1.00 98.69 207 VAL A O 1
ATOM 1683 N N . LEU A 1 208 ? -6.234 11.576 -2.749 1.00 98.81 208 LEU A N 1
ATOM 1684 C CA . LEU A 1 208 ? -6.596 10.231 -2.294 1.00 98.81 208 LEU A CA 1
ATOM 1685 C C . LEU A 1 208 ? -8.116 10.029 -2.294 1.00 98.81 208 LEU A C 1
ATOM 1687 O O . LEU A 1 208 ? -8.598 8.982 -2.715 1.00 98.81 208 LEU A O 1
ATOM 1691 N N . LYS A 1 209 ? -8.890 11.031 -1.867 1.00 98.56 209 LYS A N 1
ATOM 1692 C CA . LYS A 1 209 ? -10.355 10.972 -1.919 1.00 98.56 209 LYS A CA 1
ATOM 1693 C C . LYS A 1 209 ? -10.850 10.810 -3.354 1.00 98.56 209 LYS A C 1
ATOM 1695 O O . LYS A 1 209 ? -11.683 9.950 -3.619 1.00 98.56 209 LYS A O 1
ATOM 1700 N N . THR A 1 210 ? -10.308 11.606 -4.272 1.00 98.62 210 THR A N 1
ATOM 1701 C CA . THR A 1 210 ? -10.644 11.517 -5.699 1.00 98.62 210 THR A CA 1
ATOM 1702 C C . THR A 1 210 ? -10.342 10.120 -6.244 1.00 98.62 210 THR A C 1
ATOM 1704 O O . THR A 1 210 ? -11.170 9.532 -6.933 1.00 98.62 210 THR A O 1
ATOM 1707 N N . TRP A 1 211 ? -9.190 9.550 -5.892 1.00 98.75 211 TRP A N 1
ATOM 1708 C CA . TRP A 1 211 ? -8.812 8.196 -6.292 1.00 98.75 211 TRP A CA 1
ATOM 1709 C C . TRP A 1 211 ? -9.737 7.121 -5.724 1.00 98.75 211 TRP A C 1
ATOM 1711 O O . TRP A 1 211 ? -10.148 6.233 -6.460 1.00 98.75 211 TRP A O 1
ATOM 1721 N N . HIS A 1 212 ? -10.119 7.218 -4.450 1.00 98.25 212 HIS A N 1
ATOM 1722 C CA . HIS A 1 212 ? -11.072 6.291 -3.830 1.00 98.25 212 HIS A CA 1
ATOM 1723 C C . HIS A 1 212 ? -12.446 6.310 -4.517 1.00 98.25 212 HIS A C 1
ATOM 1725 O O . HIS A 1 212 ? -13.055 5.258 -4.698 1.00 98.25 212 HIS A O 1
ATOM 1731 N N . GLU A 1 213 ? -12.916 7.486 -4.945 1.00 97.12 213 GLU A N 1
ATOM 1732 C CA . GLU A 1 213 ? -14.191 7.638 -5.660 1.00 97.12 213 GLU A CA 1
ATOM 1733 C C . GLU A 1 213 ? -14.137 7.120 -7.110 1.00 97.12 213 GLU A C 1
ATOM 1735 O O . GLU A 1 213 ? -15.139 6.612 -7.620 1.00 97.12 213 GLU A O 1
ATOM 1740 N N . LEU A 1 214 ? -12.994 7.264 -7.791 1.00 97.12 214 LEU A N 1
ATOM 1741 C CA . LEU A 1 214 ? -12.835 6.896 -9.204 1.00 97.12 214 LEU A CA 1
ATOM 1742 C C . LEU A 1 214 ? -12.411 5.437 -9.420 1.00 97.12 214 LEU A C 1
ATOM 1744 O O . LEU A 1 214 ? -12.773 4.851 -10.441 1.00 97.12 214 LEU A O 1
ATOM 1748 N N . ASP A 1 215 ? -11.673 4.861 -8.476 1.00 97.25 215 ASP A N 1
ATOM 1749 C CA . ASP A 1 215 ? -11.149 3.497 -8.521 1.00 97.25 215 ASP A CA 1
ATOM 1750 C C . ASP A 1 215 ? -11.718 2.688 -7.347 1.00 97.25 215 ASP A C 1
ATOM 1752 O O . ASP A 1 215 ? -11.178 2.671 -6.237 1.00 97.25 215 ASP A O 1
ATOM 1756 N N . SER A 1 216 ? -12.882 2.070 -7.571 1.00 96.75 216 SER A N 1
ATOM 1757 C CA . SER A 1 216 ? -13.616 1.310 -6.554 1.00 96.75 216 SER A CA 1
ATOM 1758 C C . SER A 1 216 ? -12.909 0.011 -6.175 1.00 96.75 216 SER A C 1
ATOM 1760 O O . SER A 1 216 ? -12.311 -0.642 -7.021 1.00 96.75 216 SER A O 1
ATOM 1762 N N . ALA A 1 217 ? -13.079 -0.416 -4.920 1.00 97.50 217 ALA A N 1
ATOM 1763 C CA . ALA A 1 217 ? -12.447 -1.638 -4.441 1.00 97.50 217 ALA A CA 1
ATOM 1764 C C . ALA A 1 217 ? -12.823 -2.880 -5.264 1.00 97.50 217 ALA A C 1
ATOM 1766 O O . ALA A 1 217 ? -14.015 -3.162 -5.451 1.00 97.50 217 ALA A O 1
ATOM 1767 N N . ASP A 1 218 ? -11.812 -3.634 -5.694 1.00 96.12 218 ASP A N 1
ATOM 1768 C CA . ASP A 1 218 ? -11.981 -4.831 -6.518 1.00 96.12 218 ASP A CA 1
ATOM 1769 C C . ASP A 1 218 ? -12.032 -6.139 -5.695 1.00 96.12 218 ASP A C 1
ATOM 1771 O O . ASP A 1 218 ? -11.944 -6.164 -4.462 1.00 96.12 218 ASP A O 1
ATOM 1775 N N . GLU A 1 219 ? -12.245 -7.266 -6.383 1.00 96.62 219 GLU A N 1
ATOM 1776 C CA . GLU A 1 219 ? -12.306 -8.584 -5.738 1.00 96.62 219 GLU A CA 1
ATOM 1777 C C . GLU A 1 219 ? -10.962 -8.983 -5.103 1.00 96.62 219 GLU A C 1
ATOM 1779 O O . GLU A 1 219 ? -10.956 -9.633 -4.054 1.00 96.62 219 GLU A O 1
ATOM 1784 N N . GLU A 1 220 ? -9.833 -8.575 -5.689 1.00 96.69 220 GLU A N 1
ATOM 1785 C CA . GLU A 1 220 ? -8.500 -8.867 -5.160 1.00 96.69 220 GLU A CA 1
ATOM 1786 C C . GLU A 1 220 ? -8.289 -8.151 -3.822 1.00 96.69 220 GLU A C 1
ATOM 1788 O O . GLU A 1 220 ? -7.871 -8.778 -2.846 1.00 96.69 220 GLU A O 1
ATOM 1793 N N . GLU A 1 221 ? -8.663 -6.877 -3.723 1.00 98.31 221 GLU A N 1
ATOM 1794 C CA . GLU A 1 221 ? -8.606 -6.119 -2.475 1.00 98.31 221 GLU A CA 1
ATOM 1795 C C . GLU A 1 221 ? -9.524 -6.685 -1.394 1.00 98.31 221 GLU A C 1
ATOM 1797 O O . GLU A 1 221 ? -9.105 -6.811 -0.235 1.00 98.31 221 GLU A O 1
ATOM 1802 N N . ILE A 1 222 ? -10.755 -7.065 -1.755 1.00 98.44 222 ILE A N 1
ATOM 1803 C CA . ILE A 1 222 ? -11.708 -7.680 -0.822 1.00 98.44 222 ILE A CA 1
ATOM 1804 C C . ILE A 1 222 ? -11.142 -9.003 -0.291 1.00 98.44 222 ILE A C 1
ATOM 1806 O O . ILE A 1 222 ? -11.148 -9.243 0.919 1.00 98.44 222 ILE A O 1
ATOM 1810 N N . ILE A 1 223 ? -10.614 -9.864 -1.164 1.00 98.50 223 ILE A N 1
ATOM 1811 C CA . ILE A 1 223 ? -9.984 -11.125 -0.751 1.00 98.50 223 ILE A CA 1
ATOM 1812 C C . ILE A 1 223 ? -8.791 -10.840 0.160 1.00 98.50 223 ILE A C 1
ATOM 1814 O O . ILE A 1 223 ? -8.695 -11.417 1.250 1.00 98.50 223 ILE A O 1
ATOM 1818 N N . ARG A 1 224 ? -7.909 -9.926 -0.250 1.00 98.69 224 ARG A N 1
ATOM 1819 C CA . ARG A 1 224 ? -6.691 -9.596 0.486 1.00 98.69 224 ARG A CA 1
ATOM 1820 C C . ARG A 1 224 ? -7.001 -9.072 1.883 1.00 98.69 224 ARG A C 1
ATOM 1822 O O . ARG A 1 224 ? -6.369 -9.504 2.847 1.00 98.69 224 ARG A O 1
ATOM 1829 N N . THR A 1 225 ? -7.978 -8.175 2.030 1.00 98.81 225 THR A N 1
ATOM 1830 C CA . THR A 1 225 ? -8.301 -7.615 3.348 1.00 98.81 225 THR A CA 1
ATOM 1831 C C . THR A 1 225 ? -8.837 -8.670 4.309 1.00 98.81 225 THR A C 1
ATOM 1833 O O . THR A 1 225 ? -8.448 -8.682 5.476 1.00 98.81 225 THR A O 1
ATOM 1836 N N . TRP A 1 226 ? -9.635 -9.627 3.829 1.00 98.69 226 TRP A N 1
ATOM 1837 C CA . TRP A 1 226 ? -10.110 -10.729 4.666 1.00 98.69 226 TRP A CA 1
ATOM 1838 C C . TRP A 1 226 ? -9.010 -11.745 4.993 1.00 98.69 226 TRP A C 1
ATOM 1840 O O . TRP A 1 226 ? -8.968 -12.264 6.113 1.00 98.69 226 TRP A O 1
ATOM 1850 N N . GLN A 1 227 ? -8.079 -11.995 4.070 1.00 98.81 227 GLN A N 1
ATOM 1851 C CA . GLN A 1 227 ? -6.888 -12.804 4.347 1.00 98.81 227 GLN A CA 1
ATOM 1852 C C . GLN A 1 227 ? -6.006 -12.162 5.424 1.00 98.81 227 GLN A C 1
ATOM 1854 O O . GLN A 1 227 ? -5.544 -12.858 6.327 1.00 98.81 227 GLN A O 1
ATOM 1859 N N . ILE A 1 228 ? -5.813 -10.840 5.386 1.00 98.88 228 ILE A N 1
ATOM 1860 C CA . ILE A 1 228 ? -5.100 -10.106 6.441 1.00 98.88 228 ILE A CA 1
ATOM 1861 C C . ILE A 1 228 ? -5.870 -10.173 7.758 1.00 98.88 228 ILE A C 1
ATOM 1863 O O . ILE A 1 228 ? -5.282 -10.480 8.798 1.00 98.88 228 ILE A O 1
ATOM 1867 N N . ALA A 1 229 ? -7.181 -9.927 7.719 1.00 98.56 229 ALA A N 1
ATOM 1868 C CA . ALA A 1 229 ? -8.049 -9.933 8.889 1.00 98.56 229 ALA A CA 1
ATOM 1869 C C . ALA A 1 229 ? -7.919 -11.240 9.683 1.00 98.56 229 ALA A C 1
ATOM 1871 O O . ALA A 1 229 ? -7.834 -11.197 10.909 1.00 98.56 229 ALA A O 1
ATOM 1872 N N . PHE A 1 230 ? -7.801 -12.389 9.010 1.00 98.50 230 PHE A N 1
ATOM 1873 C CA . PHE A 1 230 ? -7.574 -13.686 9.658 1.00 98.50 230 PHE A CA 1
ATOM 1874 C C . PHE A 1 230 ? -6.359 -13.690 10.608 1.00 98.50 230 PHE A C 1
ATOM 1876 O O . PHE A 1 230 ? -6.401 -14.306 11.674 1.00 98.50 230 PHE A O 1
ATOM 1883 N N . TYR A 1 231 ? -5.294 -12.962 10.265 1.00 98.50 231 TYR A N 1
ATOM 1884 C CA . TYR A 1 231 ? -4.092 -12.807 11.090 1.00 98.50 231 TYR A CA 1
ATOM 1885 C C . TYR A 1 231 ? -4.143 -11.597 12.037 1.00 98.50 231 TYR A C 1
ATOM 1887 O O . TYR A 1 231 ? -3.297 -11.482 12.924 1.00 98.50 231 TYR A O 1
ATOM 1895 N N . GLN A 1 232 ? -5.127 -10.710 11.878 1.00 98.06 232 GLN A N 1
ATOM 1896 C CA . GLN A 1 232 ? -5.269 -9.454 12.620 1.00 98.06 232 GLN A CA 1
ATOM 1897 C C . GLN A 1 232 ? -6.647 -9.342 13.281 1.00 98.06 232 GLN A C 1
ATOM 1899 O O . GLN A 1 232 ? -7.367 -8.362 13.118 1.00 98.06 232 GLN A O 1
ATOM 1904 N N . GLN A 1 233 ? -7.006 -10.369 14.058 1.00 97.88 233 GLN A N 1
ATOM 1905 C CA . GLN A 1 233 ? -8.189 -10.380 14.933 1.00 97.88 233 GLN A CA 1
ATOM 1906 C C . GLN A 1 233 ? -9.541 -10.285 14.198 1.00 97.88 233 GLN A C 1
ATOM 1908 O O . GLN A 1 233 ? -10.515 -9.795 14.763 1.00 97.88 233 GLN A O 1
ATOM 1913 N N . ASN A 1 234 ? -9.617 -10.791 12.965 1.00 98.12 234 ASN A N 1
ATOM 1914 C CA . ASN A 1 234 ? -10.770 -10.683 12.062 1.00 98.12 234 ASN A CA 1
ATOM 1915 C C . ASN A 1 234 ? -11.182 -9.233 11.772 1.00 98.12 234 ASN A C 1
ATOM 1917 O O . ASN A 1 234 ? -12.363 -8.955 11.580 1.00 98.12 234 ASN A O 1
ATOM 1921 N N . LYS A 1 235 ? -10.210 -8.316 11.738 1.00 98.44 235 LYS A N 1
ATOM 1922 C CA . LYS A 1 235 ? -10.438 -6.904 11.441 1.00 98.44 235 LYS A CA 1
ATOM 1923 C C . LYS A 1 235 ? -9.961 -6.569 10.026 1.00 98.44 235 LYS A C 1
ATOM 1925 O O . LYS A 1 235 ? -8.752 -6.462 9.838 1.00 98.44 235 LYS A O 1
ATOM 1930 N N . PRO A 1 236 ? -10.863 -6.479 9.033 1.00 98.56 236 PRO A N 1
ATOM 1931 C CA . PRO A 1 236 ? -10.527 -6.020 7.685 1.00 98.56 236 PRO A CA 1
ATOM 1932 C C . PRO A 1 236 ? -10.356 -4.492 7.648 1.00 98.56 236 PRO A C 1
ATOM 1934 O O . PRO A 1 236 ? -10.672 -3.794 8.610 1.00 98.56 236 PRO A O 1
ATOM 1937 N N . ASN A 1 237 ? -9.906 -3.960 6.517 1.00 98.69 237 ASN A N 1
ATOM 1938 C CA . ASN A 1 237 ? -9.927 -2.538 6.216 1.00 98.69 237 ASN A CA 1
ATOM 1939 C C . ASN A 1 237 ? -11.363 -2.142 5.808 1.00 98.69 237 ASN A C 1
ATOM 1941 O O . ASN A 1 237 ? -11.834 -2.584 4.756 1.00 98.69 237 ASN A O 1
ATOM 1945 N N . PRO A 1 238 ? -12.066 -1.309 6.597 1.00 98.44 238 PRO A N 1
ATOM 1946 C CA . PRO A 1 238 ? -13.450 -0.944 6.326 1.00 98.44 238 PRO A CA 1
ATOM 1947 C C . PRO A 1 238 ? -13.605 -0.118 5.042 1.00 98.44 238 PRO A C 1
ATOM 1949 O O . PRO A 1 238 ? -14.624 -0.265 4.381 1.00 98.44 238 PRO A O 1
ATOM 1952 N N . PHE A 1 239 ? -12.590 0.646 4.619 1.00 98.44 239 PHE A N 1
ATOM 1953 C CA . PHE A 1 239 ? -12.626 1.433 3.377 1.00 98.44 239 PHE A CA 1
ATOM 1954 C C . PHE A 1 239 ? -12.639 0.557 2.111 1.00 98.44 239 PHE A C 1
ATOM 1956 O O . PHE A 1 239 ? -13.039 1.010 1.046 1.00 98.44 239 PHE A O 1
ATOM 1963 N N . ILE A 1 240 ? -12.226 -0.715 2.212 1.00 98.38 240 ILE A N 1
ATOM 1964 C CA . ILE A 1 240 ? -12.377 -1.711 1.132 1.00 98.38 240 ILE A CA 1
ATOM 1965 C C . ILE A 1 240 ? -13.802 -2.285 1.119 1.00 98.38 240 ILE A C 1
ATOM 1967 O O . ILE A 1 240 ? -14.325 -2.682 0.076 1.00 98.38 240 ILE A O 1
ATOM 1971 N N . LEU A 1 241 ? -14.456 -2.348 2.277 1.00 97.50 241 LEU A N 1
ATOM 1972 C CA . LEU A 1 241 ? -15.770 -2.971 2.424 1.00 97.50 241 LEU A CA 1
ATOM 1973 C C . LEU A 1 241 ? -16.920 -2.001 2.168 1.00 97.50 241 LEU A C 1
ATOM 1975 O O . LEU A 1 241 ? -17.951 -2.435 1.656 1.00 97.50 241 LEU A O 1
ATOM 1979 N N . ASP A 1 242 ? -16.728 -0.722 2.466 1.00 96.06 242 ASP A N 1
ATOM 1980 C CA . ASP A 1 242 ? -17.711 0.338 2.295 1.00 96.06 242 ASP A CA 1
ATOM 1981 C C . ASP A 1 242 ? -17.061 1.547 1.613 1.00 96.06 242 ASP A C 1
ATOM 1983 O O . ASP A 1 242 ? -16.221 2.233 2.188 1.00 96.06 242 ASP A O 1
ATOM 1987 N N . GLU A 1 243 ? -17.460 1.788 0.365 1.00 92.62 243 GLU A N 1
ATOM 1988 C CA . GLU A 1 243 ? -16.980 2.900 -0.464 1.00 92.62 243 GLU A CA 1
ATOM 1989 C C . GLU A 1 243 ? -17.524 4.266 -0.022 1.00 92.62 243 GLU A C 1
ATOM 1991 O O . GLU A 1 243 ? -17.072 5.291 -0.518 1.00 92.62 243 GLU A O 1
ATOM 1996 N N . THR A 1 244 ? -18.504 4.292 0.888 1.00 91.88 244 THR A N 1
ATOM 1997 C CA . THR A 1 244 ? -19.100 5.537 1.391 1.00 91.88 244 THR A CA 1
ATOM 1998 C C . THR A 1 244 ? -18.334 6.153 2.563 1.00 91.88 244 THR A C 1
ATOM 2000 O O . THR A 1 244 ? -18.657 7.276 2.961 1.00 91.88 244 THR A O 1
ATOM 2003 N N . LEU A 1 245 ? -17.345 5.426 3.103 1.00 92.50 245 LEU A N 1
ATOM 2004 C CA . LEU A 1 245 ? -16.406 5.894 4.127 1.00 92.50 245 LEU A CA 1
ATOM 2005 C C . LEU A 1 245 ? -15.318 6.804 3.552 1.00 92.50 245 LEU A C 1
ATOM 2007 O O . LEU A 1 245 ? -14.878 6.555 2.405 1.00 92.50 245 LEU A O 1
#

Sequence (245 aa):
MDAMYIRYIIVFLTSSLLLGRETIGAGLYEDELISYLRENYKTSATLGYTNARDTMYLRIDRIDGQVKGVYTNYAVDLPDTGVDPSTHLYENGMNCEHVWPQSLYEGGEPIKSDMHALRPCKDNVNSSRGNKPFGENPDSQTDTWFWLSQSQTSIPTSNIDEYSESETAYFEPREDRKGDIARTMFYFYTMYSEMADDDFFEEQKEVLKTWHELDSADEEEIIRTWQIAFYQQNKPNPFILDETL

Foldseek 3Di:
DDDDDDDDDDDDPPPPPPPPQDDQPPPDDDPRSLVSLQVFFFFPAFPFAQVLVQCCQQPFQQDPQWHAAQFARAIDRHDNDDDRRQVRQVVVQKHKAQLQAPVFFDDGPPLNRQCLRIGIHGNVVSVLQHNAAADDDDLVQFQWWHHHVDIDRHQDPPPSLNTWTGGDRHTYGRLQCLLSSLLSLCLSCSNGVVTGRPVSCVVCVVVSLVSLVVRAQDPSLVSNQQSSCVRRVVRGRVCNSDSVD

Radius of gyration: 21.56 Å; chains: 1; bounding box: 72×58×54 Å

pLDDT: mean 93.53, std 14.0, range [40.62, 98.88]

Secondary structure (DSSP, 8-state):
-----PPP-----------PPP-TTTT--HHHHHHHHHHHH--S----HHHHHHHIIIIISEETTEEE-TTT--EEE--SSSS-HHHHHHHTTEEEEESS-GGGB---TTGGG-TTSEEEEEHHHHHHHTTPPB-PPPTTT-SEEEETTEEESSPPSS-GGG-EEE-SS-EE--GGGHHHHHHHHHHHHHHHTTTB-HHHHHHHHHHHHHHHHHS---HHHHHHHHHHHHHTTT---HHHH-TT-

Organism: NCBI:txid2511932